Protein AF-A0A938IHB1-F1 (afdb_monomer)

pLDDT: mean 79.78, std 18.38, range [34.69, 97.88]

Secondary structure (DSSP, 8-state):
--HHHHHHHHHHHHHHHHHH--TTSSSSS-PPPP-TTTS-HHHHHHHHHHHHHHHHHHHHHHHHHHHHHS-HHHHHHHHHHHHHHHGGGGGGSHHHHHHTT--HHHHHHHHHHHHHHHHHHHHHHHHTT-SSS-TTS-HHHHHHHHHHHHHHHHHHHHTTS-HHHHHHHHHHH-S---PPP--SS--S---PPPPP---

Radius of gyration: 20.28 Å; Cα contacts (8 Å, |Δi|>4): 97; chains: 1; bounding box: 45×62×41 Å

Solvent-accessible surface area (backbone atoms only — not comparable to full-atom values): 11908 Å² total; per-residue (Å²): 130,60,71,68,54,54,53,53,52,48,54,48,53,51,51,44,48,55,62,66,39,44,65,34,55,88,47,99,64,86,37,71,56,75,63,74,86,79,48,52,73,65,57,48,50,50,53,54,48,52,54,47,53,46,47,53,51,42,49,53,54,45,51,54,54,44,62,76,70,39,54,73,72,53,46,53,49,48,52,16,50,50,39,59,74,47,44,73,69,41,66,76,35,70,69,50,27,59,77,54,65,61,45,72,70,42,50,55,50,47,49,50,52,50,51,53,51,50,50,53,49,49,49,53,43,51,76,61,64,60,74,79,94,70,89,80,60,65,62,67,60,53,53,49,52,51,51,51,52,50,55,56,48,44,56,58,51,55,67,63,47,52,75,66,42,48,51,52,54,56,58,61,28,56,78,87,77,88,77,76,74,85,82,79,90,79,69,93,75,85,76,69,80,75,80,81,81,85,126

Sequence (199 aa):
MLDDQKEQLTKVAEAARANRGGPGAGGQGGGERPNFQDMSDEERQEFMAEMRERAEKAEKEARAKLAEILLPHQMERLEQLSLQQRGVAALMDPAIQTKLNITEEQKGKLQKAQEETSAKMRELFQGAGGGGGGAGGNREEIMKKMTELRKASEGGVLAVLTAEQTKAFEEMKGKAFEFSPPQGRFGPGGNRPRPNNDQ

Near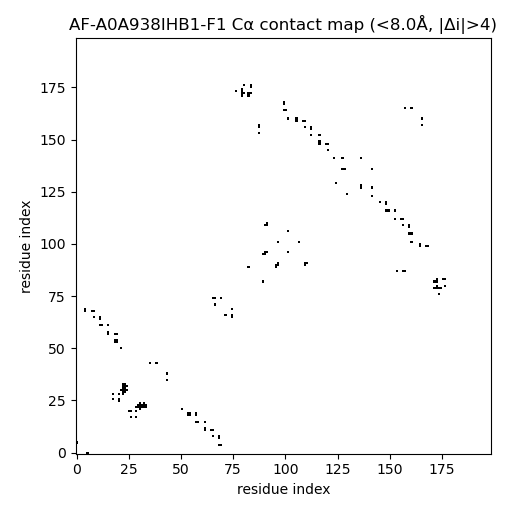est PDB structures (foldseek):
  7wwg-assembly1_A  TM=4.785E-01  e=5.065E+00  Saccharomyces cerevisiae S288C

Mean predicted aligned error: 10.8 Å

Structure (mmCIF, N/CA/C/O backbone):
data_AF-A0A938IHB1-F1
#
_entry.id   AF-A0A938IHB1-F1
#
loop_
_atom_site.group_PDB
_atom_site.id
_atom_site.type_symbol
_atom_site.label_atom_id
_atom_site.label_alt_id
_atom_site.label_comp_id
_atom_site.label_asym_id
_atom_site.label_entity_id
_atom_site.label_seq_id
_atom_site.pdbx_PDB_ins_code
_atom_site.Cartn_x
_atom_site.Cartn_y
_atom_site.Cartn_z
_atom_site.occupancy
_atom_site.B_iso_or_equiv
_atom_site.auth_seq_id
_atom_site.auth_comp_id
_atom_site.auth_asym_id
_atom_site.auth_atom_id
_atom_site.pdbx_PDB_model_num
ATOM 1 N N . MET A 1 1 ? 19.877 -9.553 -14.199 1.00 59.94 1 MET A N 1
ATOM 2 C CA . MET A 1 1 ? 19.173 -8.647 -15.131 1.00 59.94 1 MET A CA 1
ATOM 3 C C . MET A 1 1 ? 20.188 -8.138 -16.125 1.00 59.94 1 MET A C 1
ATOM 5 O O . MET A 1 1 ? 21.259 -7.736 -15.680 1.00 59.94 1 MET A O 1
ATOM 9 N N . LEU A 1 2 ? 19.852 -8.174 -17.411 1.00 78.75 2 LEU A N 1
ATOM 10 C CA . LEU A 1 2 ? 20.611 -7.485 -18.456 1.00 78.75 2 LEU A CA 1
ATOM 11 C C . LEU A 1 2 ? 20.512 -5.970 -18.206 1.00 78.75 2 LEU A C 1
ATOM 13 O O . LEU A 1 2 ? 19.480 -5.507 -17.713 1.00 78.75 2 LEU A O 1
ATOM 17 N N . ASP A 1 3 ? 21.573 -5.211 -18.470 1.00 78.81 3 ASP A N 1
ATOM 18 C CA . ASP A 1 3 ? 21.617 -3.779 -18.136 1.00 78.81 3 ASP A CA 1
ATOM 19 C C . ASP A 1 3 ? 20.554 -2.963 -18.894 1.00 78.81 3 ASP A C 1
ATOM 21 O O . ASP A 1 3 ? 19.930 -2.081 -18.301 1.00 78.81 3 ASP A O 1
ATOM 25 N N . ASP A 1 4 ? 20.203 -3.382 -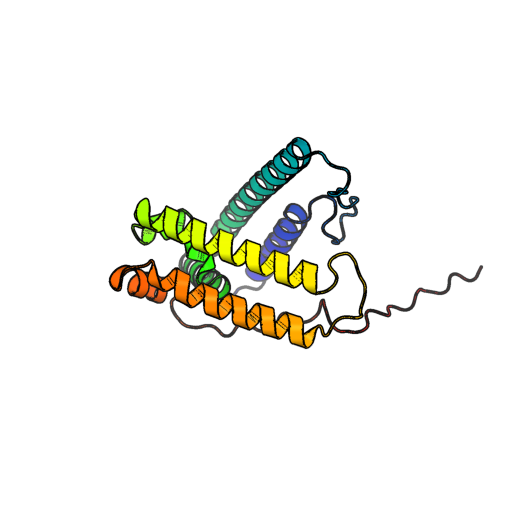20.112 1.00 86.75 4 ASP A N 1
ATOM 26 C CA . ASP A 1 4 ? 19.097 -2.819 -20.901 1.00 86.75 4 ASP A CA 1
ATOM 27 C C . ASP A 1 4 ? 17.741 -2.930 -20.185 1.00 86.75 4 ASP A C 1
ATOM 29 O O . ASP A 1 4 ? 16.937 -1.995 -20.179 1.00 86.75 4 ASP A O 1
ATOM 33 N N . GLN A 1 5 ? 17.490 -4.059 -19.511 1.00 85.75 5 GLN A N 1
ATOM 34 C CA . GLN A 1 5 ? 16.248 -4.280 -18.767 1.00 85.75 5 GLN A CA 1
ATOM 35 C C . GLN A 1 5 ? 16.137 -3.293 -17.596 1.00 85.75 5 GLN A C 1
ATOM 37 O O . GLN A 1 5 ? 15.060 -2.767 -17.319 1.00 85.75 5 GLN A O 1
ATOM 42 N N . LYS A 1 6 ? 17.253 -2.996 -16.916 1.00 88.06 6 LYS A N 1
ATOM 43 C CA . LYS A 1 6 ? 17.281 -2.020 -15.814 1.00 88.06 6 LYS A CA 1
ATOM 44 C C . LYS A 1 6 ? 17.017 -0.601 -16.314 1.00 88.06 6 LYS A C 1
ATOM 46 O O . LYS A 1 6 ? 16.310 0.155 -15.644 1.00 88.06 6 LYS A O 1
ATOM 51 N N . GLU A 1 7 ? 17.556 -0.238 -17.476 1.00 89.38 7 GLU A N 1
ATOM 52 C CA . GLU A 1 7 ? 17.312 1.073 -18.080 1.00 89.38 7 GLU A CA 1
ATOM 53 C C . GLU A 1 7 ? 15.829 1.243 -18.444 1.00 89.38 7 GLU A C 1
ATOM 55 O O . GLU A 1 7 ? 15.205 2.244 -18.082 1.00 89.38 7 GLU A O 1
ATOM 60 N N . GLN A 1 8 ? 15.224 0.235 -19.078 1.00 88.75 8 GLN A N 1
ATOM 61 C CA . GLN A 1 8 ? 13.797 0.245 -19.410 1.00 88.75 8 GLN A CA 1
ATOM 62 C C . GLN A 1 8 ? 12.915 0.324 -18.154 1.00 88.75 8 GLN A C 1
ATOM 64 O O . GLN A 1 8 ? 11.986 1.133 -18.104 1.00 88.75 8 GLN A O 1
ATOM 69 N N . LEU A 1 9 ? 13.240 -0.437 -17.102 1.00 89.00 9 LEU A N 1
ATOM 70 C CA . LEU A 1 9 ? 12.539 -0.363 -15.813 1.00 89.00 9 LEU A CA 1
ATOM 71 C C . LEU A 1 9 ? 12.652 1.021 -15.162 1.00 89.00 9 LEU A C 1
ATOM 73 O O . LEU A 1 9 ? 11.681 1.509 -14.582 1.00 89.00 9 LEU A O 1
ATOM 77 N N . THR A 1 10 ? 13.807 1.676 -15.284 1.00 87.75 10 THR A N 1
ATOM 78 C CA . THR A 1 10 ? 14.017 3.037 -14.771 1.00 87.75 10 THR A CA 1
ATOM 79 C C . THR A 1 10 ? 13.104 4.030 -15.489 1.00 87.75 10 THR A C 1
ATOM 81 O O . THR A 1 10 ? 12.389 4.783 -14.828 1.00 87.75 10 THR A O 1
ATOM 84 N N . LYS A 1 11 ? 13.018 3.952 -16.823 1.00 87.75 11 LYS A N 1
ATOM 85 C CA . LYS A 1 11 ? 12.108 4.785 -17.628 1.00 87.75 11 LYS A CA 1
ATOM 86 C C . LYS A 1 11 ? 10.638 4.553 -17.269 1.00 87.75 11 LYS A C 1
ATOM 88 O O . LYS A 1 11 ? 9.872 5.510 -17.159 1.00 87.75 11 LYS A O 1
ATOM 93 N N . VAL A 1 12 ? 10.232 3.300 -17.032 1.00 88.00 12 VAL A N 1
ATOM 94 C CA . VAL A 1 12 ? 8.873 2.986 -16.554 1.00 88.00 12 VAL A CA 1
ATOM 95 C C . VAL A 1 12 ? 8.618 3.607 -15.179 1.00 88.00 12 VAL A C 1
ATOM 97 O O . VAL A 1 12 ? 7.567 4.213 -14.970 1.00 88.00 12 VAL A O 1
ATOM 100 N N . ALA A 1 13 ? 9.572 3.512 -14.249 1.00 85.00 13 ALA A N 1
ATOM 101 C CA . ALA A 1 13 ? 9.440 4.094 -12.915 1.00 85.00 13 ALA A CA 1
ATOM 102 C C . ALA A 1 13 ? 9.363 5.632 -12.943 1.00 85.00 13 ALA A C 1
ATOM 104 O O . ALA A 1 13 ? 8.583 6.222 -12.193 1.00 85.00 13 ALA A O 1
ATOM 105 N N . GLU A 1 14 ? 10.137 6.291 -13.805 1.00 82.75 14 GLU A N 1
ATOM 106 C CA . GLU A 1 14 ? 10.092 7.742 -14.012 1.00 82.75 14 GLU A CA 1
ATOM 107 C C . GLU A 1 14 ? 8.763 8.191 -14.620 1.00 82.75 14 GLU A C 1
ATOM 109 O O . GLU A 1 14 ? 8.126 9.098 -14.083 1.00 82.75 14 GLU A O 1
ATOM 114 N N . ALA A 1 15 ? 8.291 7.504 -15.664 1.00 81.38 15 ALA A N 1
ATOM 115 C CA . ALA A 1 15 ? 6.992 7.775 -16.274 1.00 81.38 15 ALA A CA 1
ATOM 116 C C . ALA A 1 15 ? 5.841 7.567 -15.276 1.00 81.38 15 ALA A C 1
ATOM 118 O O . ALA A 1 15 ? 4.951 8.409 -15.167 1.00 81.38 15 ALA A O 1
ATOM 119 N N . ALA A 1 16 ? 5.883 6.492 -14.481 1.00 81.31 16 ALA A N 1
ATOM 120 C CA . ALA A 1 16 ? 4.894 6.240 -13.437 1.00 81.31 16 ALA A CA 1
ATOM 121 C C . ALA A 1 16 ? 4.906 7.336 -12.357 1.00 81.31 16 ALA A C 1
ATOM 123 O O . ALA A 1 16 ? 3.847 7.755 -11.891 1.00 81.31 16 ALA A O 1
ATOM 124 N N . ARG A 1 17 ? 6.087 7.842 -11.971 1.00 74.56 17 ARG A N 1
ATOM 125 C CA . ARG A 1 17 ? 6.212 8.972 -11.033 1.00 74.56 17 ARG A CA 1
ATOM 126 C C . ARG A 1 17 ? 5.681 10.274 -11.624 1.00 74.56 17 ARG A C 1
ATOM 128 O O . ARG A 1 17 ? 4.992 10.994 -10.910 1.00 74.56 17 ARG A O 1
ATOM 135 N N . ALA A 1 18 ? 5.966 10.564 -12.891 1.00 72.12 18 ALA A N 1
ATO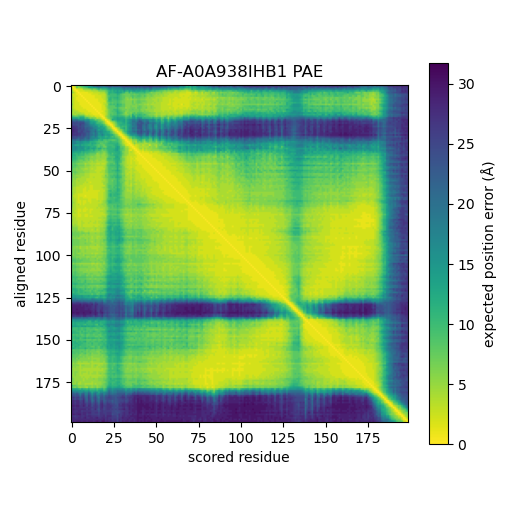M 136 C CA . ALA A 1 18 ? 5.451 11.745 -13.580 1.00 72.12 18 ALA A CA 1
ATOM 137 C C . ALA A 1 18 ? 3.920 11.697 -13.715 1.00 72.12 18 ALA A C 1
ATOM 139 O O . ALA A 1 18 ? 3.242 12.677 -13.424 1.00 72.12 18 ALA A O 1
ATOM 140 N N . ASN A 1 19 ? 3.357 10.531 -14.045 1.00 68.56 19 ASN A N 1
ATOM 141 C CA . ASN A 1 19 ? 1.909 10.358 -14.153 1.00 68.56 19 ASN A CA 1
ATOM 142 C C . ASN A 1 19 ? 1.199 10.399 -12.791 1.00 68.56 19 ASN A C 1
ATOM 144 O O . ASN A 1 19 ? 0.086 10.917 -12.717 1.00 68.56 19 ASN A O 1
ATOM 148 N N . ARG A 1 20 ? 1.837 9.902 -11.718 1.00 62.22 20 ARG A N 1
ATOM 149 C CA . ARG A 1 20 ? 1.320 9.953 -10.335 1.00 62.22 20 ARG A CA 1
ATOM 150 C C . ARG A 1 20 ? 1.513 11.328 -9.679 1.00 62.22 20 ARG A C 1
ATOM 152 O O . ARG A 1 20 ? 0.806 11.667 -8.733 1.00 62.22 20 ARG A O 1
ATOM 159 N N . GLY A 1 21 ? 2.460 12.120 -10.176 1.00 55.59 21 GLY A N 1
ATOM 160 C CA . GLY A 1 21 ? 2.665 13.510 -9.800 1.00 55.59 21 GLY A CA 1
ATOM 161 C C . GLY A 1 21 ? 1.640 14.419 -10.473 1.00 55.59 21 GLY A C 1
ATOM 162 O O . GLY A 1 21 ? 1.958 15.082 -11.453 1.00 55.59 21 GLY A O 1
ATOM 163 N N . GLY A 1 22 ? 0.402 14.426 -9.978 1.00 49.31 22 GLY A N 1
ATOM 164 C CA . GLY A 1 22 ? -0.588 15.432 -10.372 1.00 49.31 22 GLY A CA 1
ATOM 165 C C . GLY A 1 22 ? -0.168 16.853 -9.954 1.00 49.31 22 GLY A C 1
ATOM 166 O O . GLY A 1 22 ? 0.820 17.008 -9.218 1.00 49.31 22 GLY A O 1
ATOM 167 N N . PRO A 1 23 ? -0.916 17.891 -10.379 1.00 39.12 23 PRO A N 1
ATOM 168 C CA . PRO A 1 23 ? -0.755 19.248 -9.859 1.00 39.12 23 PRO A CA 1
ATOM 169 C C . PRO A 1 23 ? -0.669 19.207 -8.328 1.00 39.12 23 PRO A C 1
ATOM 171 O O . PRO A 1 23 ? -1.506 18.597 -7.661 1.00 39.12 23 PRO A O 1
ATOM 174 N N . GLY A 1 24 ? 0.414 19.746 -7.767 1.00 46.06 24 GLY A N 1
ATOM 175 C CA . GLY A 1 24 ? 0.644 19.767 -6.328 1.00 46.06 24 GLY A CA 1
ATOM 176 C C . GLY A 1 24 ? 1.523 18.676 -5.722 1.00 46.06 24 GLY A C 1
ATOM 177 O O . GLY A 1 24 ? 1.947 18.794 -4.569 1.00 46.06 24 GLY A O 1
ATOM 178 N N . ALA A 1 25 ? 1.886 17.623 -6.443 1.00 45.34 25 ALA A N 1
ATOM 179 C CA . ALA A 1 25 ? 2.641 16.520 -5.854 1.00 45.34 25 ALA A CA 1
ATOM 180 C C . ALA A 1 25 ? 4.155 16.785 -5.699 1.00 45.34 25 ALA A C 1
ATOM 182 O O . ALA A 1 25 ? 4.927 15.842 -5.768 1.00 45.34 25 ALA A O 1
ATOM 183 N N . GLY A 1 26 ? 4.622 18.025 -5.479 1.00 43.25 26 GLY A N 1
ATOM 184 C CA . GLY A 1 26 ? 5.993 18.356 -5.021 1.00 43.25 26 GLY A CA 1
ATOM 185 C C . GLY A 1 26 ? 7.178 17.728 -5.789 1.00 43.25 26 GLY A C 1
ATOM 186 O O . GLY A 1 26 ? 8.306 17.711 -5.290 1.00 43.25 26 GLY A O 1
ATOM 187 N N . GLY A 1 27 ? 6.933 17.163 -6.969 1.00 42.22 27 GLY A N 1
ATOM 188 C CA . GLY A 1 27 ? 7.910 16.646 -7.918 1.00 42.22 27 GLY A CA 1
ATOM 189 C C . GLY A 1 27 ? 8.149 17.671 -9.020 1.00 42.22 27 GLY A C 1
ATOM 190 O O . GLY A 1 27 ? 7.412 18.641 -9.121 1.00 42.22 27 GLY A O 1
ATOM 191 N N . GLN A 1 28 ? 9.179 17.459 -9.841 1.00 37.75 28 GLN A N 1
ATOM 192 C CA . GLN A 1 28 ? 9.690 18.411 -10.844 1.00 37.75 28 GLN A CA 1
ATOM 193 C C . GLN A 1 28 ? 8.682 18.926 -11.907 1.00 37.75 28 GLN A C 1
ATOM 195 O O . GLN A 1 28 ? 9.073 19.737 -12.737 1.00 37.75 28 GLN A O 1
ATOM 200 N N . GLY A 1 29 ? 7.406 18.525 -11.878 1.00 40.88 29 GLY A N 1
ATOM 201 C CA . GLY A 1 29 ? 6.314 19.156 -12.627 1.00 40.88 29 GLY A CA 1
ATOM 202 C C . GLY A 1 29 ? 5.501 20.076 -11.714 1.00 40.88 29 GLY A C 1
ATOM 203 O O . GLY A 1 29 ? 4.559 19.630 -11.064 1.00 40.88 29 GLY A O 1
ATOM 204 N N . GLY A 1 30 ? 5.909 21.341 -11.616 1.00 40.34 30 GLY A N 1
ATOM 205 C CA . GLY A 1 30 ? 5.278 22.355 -10.772 1.00 40.34 30 GLY A CA 1
ATOM 206 C C . GLY A 1 30 ? 3.876 22.745 -11.240 1.00 40.34 30 GLY A C 1
ATOM 207 O O . GLY A 1 30 ? 3.727 23.679 -12.015 1.00 40.34 30 GLY A O 1
ATOM 208 N N . GLY A 1 31 ? 2.856 22.054 -10.737 1.00 50.38 31 GLY A N 1
ATOM 209 C CA . GLY A 1 31 ? 1.510 22.614 -10.597 1.00 50.38 31 GLY A CA 1
ATOM 210 C C . GLY A 1 31 ? 1.262 22.993 -9.139 1.00 50.38 31 GLY A C 1
ATOM 211 O O . GLY A 1 31 ? 1.737 22.287 -8.240 1.00 50.38 31 GLY A O 1
ATOM 212 N N . GLU A 1 32 ? 0.536 24.084 -8.895 1.00 50.91 32 GLU A N 1
ATOM 213 C CA . GLU A 1 32 ? 0.054 24.436 -7.558 1.00 50.91 32 GLU A CA 1
ATOM 214 C C . GLU A 1 32 ? -0.715 23.267 -6.933 1.00 50.91 32 GLU A C 1
ATOM 216 O O . GLU A 1 32 ? -1.451 22.540 -7.604 1.00 50.91 32 GLU A O 1
ATOM 221 N N . ARG A 1 33 ? -0.503 23.049 -5.629 1.00 60.69 33 ARG A N 1
ATOM 222 C CA . ARG A 1 33 ? -1.347 22.133 -4.855 1.00 60.69 33 ARG A CA 1
ATOM 223 C C . ARG A 1 33 ? -2.766 22.684 -4.880 1.00 60.69 33 ARG A C 1
ATOM 225 O O . ARG A 1 33 ? -2.917 23.829 -4.458 1.00 60.69 33 ARG A O 1
ATOM 232 N N . PRO A 1 34 ? -3.775 21.903 -5.311 1.00 67.62 34 PRO A N 1
ATOM 233 C CA . PRO A 1 34 ? -5.165 22.302 -5.144 1.00 67.62 34 PRO A CA 1
ATOM 234 C C . PRO A 1 34 ? -5.392 22.694 -3.686 1.00 67.62 34 PRO A C 1
ATOM 236 O O . PRO A 1 34 ? -4.995 21.951 -2.778 1.00 67.62 34 PRO A O 1
ATOM 239 N N . ASN A 1 35 ? -5.963 23.876 -3.449 1.00 76.69 35 ASN A N 1
ATOM 240 C CA . ASN A 1 35 ? -6.257 24.298 -2.090 1.00 76.69 35 ASN A CA 1
ATOM 241 C C . ASN A 1 35 ? -7.531 23.603 -1.603 1.00 76.69 35 ASN A C 1
ATOM 243 O O . ASN A 1 35 ? -8.634 24.122 -1.732 1.00 76.69 35 ASN A O 1
ATOM 247 N N . PHE A 1 36 ? -7.370 22.420 -1.012 1.00 76.12 36 PHE A N 1
ATOM 248 C CA . PHE A 1 36 ? -8.482 21.617 -0.496 1.00 76.12 36 PHE A CA 1
ATOM 249 C C . PHE A 1 36 ? -9.316 22.313 0.592 1.00 76.12 36 PHE A C 1
ATOM 251 O O . PHE A 1 36 ? -10.414 21.839 0.888 1.00 76.12 36 PHE A O 1
ATOM 258 N N . GLN A 1 37 ? -8.799 23.387 1.205 1.00 77.19 37 GLN A N 1
ATOM 259 C CA . GLN A 1 37 ? -9.526 24.181 2.200 1.00 77.19 37 GLN A CA 1
ATOM 260 C C . GLN A 1 37 ? -10.608 25.062 1.566 1.00 77.19 37 GLN A C 1
ATOM 262 O O . GLN A 1 37 ? -11.647 25.252 2.189 1.00 77.19 37 GLN A O 1
ATOM 267 N N . ASP A 1 38 ? -10.393 25.527 0.332 1.00 83.62 38 ASP A N 1
ATOM 268 C CA . ASP A 1 38 ? -11.303 26.455 -0.353 1.00 83.62 38 ASP A CA 1
ATOM 269 C C . ASP A 1 38 ? -12.302 25.739 -1.278 1.00 83.62 38 ASP A C 1
ATOM 271 O O . ASP A 1 38 ? -13.274 26.343 -1.720 1.00 83.62 38 ASP A O 1
ATOM 275 N N . MET A 1 39 ? -12.079 24.454 -1.571 1.00 85.00 39 MET A N 1
ATOM 276 C CA . MET A 1 39 ? -12.976 23.642 -2.402 1.00 85.00 39 MET A CA 1
ATOM 277 C C . MET A 1 39 ? -14.264 23.280 -1.644 1.00 85.00 39 MET A C 1
ATOM 279 O O . MET A 1 39 ? -14.232 22.988 -0.443 1.00 85.00 39 MET A O 1
ATOM 283 N N . SER A 1 40 ? -15.391 23.231 -2.352 1.00 89.44 40 SER A N 1
ATOM 284 C CA . SER A 1 40 ? -16.635 22.608 -1.878 1.00 89.44 40 SER A CA 1
ATOM 285 C C . SER A 1 40 ? -16.482 21.092 -1.689 1.00 89.44 40 SER A C 1
ATOM 287 O O . SER A 1 40 ? -15.490 20.485 -2.107 1.00 89.44 40 SER A O 1
ATOM 289 N N . ASP A 1 41 ? -17.452 20.452 -1.029 1.00 86.62 41 ASP A N 1
ATOM 290 C CA . ASP A 1 41 ? -17.444 18.994 -0.867 1.00 86.62 41 ASP A CA 1
ATOM 291 C C . ASP A 1 41 ? -17.552 18.273 -2.211 1.00 86.62 41 ASP A C 1
ATOM 293 O O . ASP A 1 41 ? -16.845 17.288 -2.431 1.00 86.62 41 ASP A O 1
ATOM 297 N N . GLU A 1 42 ? -18.370 18.792 -3.123 1.00 88.69 42 GLU A N 1
ATOM 298 C CA . GLU A 1 42 ? -18.521 18.284 -4.482 1.00 88.69 42 GLU A CA 1
ATOM 299 C C . GLU A 1 42 ? -17.204 18.393 -5.266 1.00 88.69 42 GLU A C 1
ATOM 301 O O . GLU A 1 42 ? -16.711 17.386 -5.775 1.00 88.69 42 GLU A O 1
ATOM 306 N N . GLU A 1 43 ? -16.555 19.562 -5.272 1.00 86.38 43 GLU A N 1
ATOM 307 C CA . GLU A 1 43 ? -15.267 19.762 -5.959 1.00 86.38 43 GLU A CA 1
ATOM 308 C C . GLU A 1 43 ? -14.153 18.877 -5.374 1.00 86.38 43 GLU A C 1
ATOM 310 O O . GLU A 1 43 ? -13.308 18.348 -6.102 1.00 86.38 43 GLU A O 1
ATOM 315 N N . ARG A 1 44 ? -14.154 18.657 -4.050 1.00 83.19 44 ARG A N 1
ATOM 316 C CA . ARG A 1 44 ? -13.232 17.707 -3.404 1.00 83.19 44 ARG A CA 1
ATOM 317 C C . ARG A 1 44 ? -13.488 16.273 -3.861 1.00 83.19 44 ARG A C 1
ATOM 319 O O . ARG A 1 44 ? -12.529 15.525 -4.076 1.00 83.19 44 ARG A O 1
ATOM 326 N N . GLN A 1 45 ? -14.752 15.863 -3.966 1.00 86.19 45 GLN A N 1
ATOM 327 C CA . GLN A 1 45 ? -15.119 14.518 -4.410 1.00 86.19 45 GLN A CA 1
ATOM 328 C C . GLN A 1 45 ? -14.726 14.284 -5.868 1.00 86.19 45 GLN A C 1
ATOM 330 O O . GLN A 1 45 ? -14.127 13.245 -6.160 1.00 86.19 45 GLN A O 1
ATOM 335 N N . GLU A 1 46 ? -14.995 15.250 -6.746 1.00 87.62 46 GLU A N 1
ATOM 336 C CA . GLU A 1 46 ? -14.605 15.208 -8.157 1.00 87.62 46 GLU A CA 1
ATOM 337 C C . GLU A 1 46 ? -13.088 15.112 -8.311 1.00 87.62 46 GLU A C 1
ATOM 339 O O . GLU A 1 46 ? -12.595 14.194 -8.967 1.00 87.62 46 GLU A O 1
ATOM 344 N N . PHE A 1 47 ? -12.329 15.955 -7.605 1.00 85.25 47 PHE A N 1
ATOM 345 C CA . PHE A 1 47 ? -10.868 15.888 -7.622 1.00 85.25 47 PHE A CA 1
ATOM 346 C C . PHE A 1 47 ? -10.341 14.516 -7.163 1.00 85.25 47 PHE A C 1
ATOM 348 O O . PHE A 1 47 ? -9.433 13.937 -7.763 1.00 85.25 47 PHE A O 1
ATOM 355 N N . MET A 1 48 ? -10.909 13.955 -6.090 1.00 82.75 48 MET A N 1
ATOM 356 C CA . MET A 1 48 ? -10.522 12.629 -5.594 1.00 82.75 48 MET A CA 1
ATOM 357 C C . MET A 1 48 ? -10.922 11.500 -6.549 1.00 82.75 48 MET A C 1
ATOM 359 O O . MET A 1 48 ? -10.272 10.451 -6.555 1.00 82.75 48 MET A O 1
ATOM 363 N N . ALA A 1 49 ? -12.005 11.658 -7.308 1.00 86.69 49 ALA A N 1
ATOM 364 C CA . ALA A 1 49 ? -12.404 10.714 -8.346 1.00 86.69 49 ALA A CA 1
ATOM 365 C C . ALA A 1 49 ? -11.439 10.779 -9.540 1.00 86.69 49 ALA A C 1
ATOM 367 O O . ALA A 1 49 ? -10.909 9.741 -9.933 1.00 86.69 49 ALA A O 1
ATOM 368 N N . GLU A 1 50 ? -11.109 11.979 -10.023 1.00 86.06 50 GLU A N 1
ATOM 369 C CA . GLU A 1 50 ? -10.139 12.189 -11.106 1.00 86.06 50 GLU A CA 1
ATOM 370 C C . GLU A 1 50 ? -8.760 11.620 -10.740 1.00 86.06 50 GLU A C 1
ATOM 372 O O . GLU A 1 50 ? -8.142 10.883 -11.511 1.00 86.06 50 GLU A O 1
ATOM 377 N N . MET A 1 51 ? -8.278 11.891 -9.522 1.00 83.06 51 MET A N 1
ATOM 378 C CA . MET A 1 51 ? -6.999 11.355 -9.048 1.00 83.06 51 MET A CA 1
ATOM 379 C C . MET A 1 51 ? -7.000 9.828 -8.948 1.00 83.06 51 MET A C 1
ATOM 381 O O . MET A 1 51 ? -5.971 9.204 -9.224 1.00 83.06 51 MET A O 1
ATOM 385 N N . ARG A 1 52 ? -8.132 9.218 -8.569 1.00 82.75 52 ARG A N 1
ATOM 386 C CA . ARG A 1 52 ? -8.292 7.756 -8.572 1.00 82.75 52 ARG A CA 1
ATOM 387 C C . ARG A 1 52 ? -8.233 7.206 -9.991 1.00 82.75 52 ARG A C 1
ATOM 389 O O . ARG A 1 52 ? -7.419 6.324 -10.249 1.00 82.75 52 ARG A O 1
ATOM 396 N N . GLU A 1 53 ? -9.004 7.771 -10.913 1.00 84.88 53 GLU A N 1
ATOM 397 C CA . GLU A 1 53 ? -9.015 7.351 -12.317 1.00 84.88 53 GLU A CA 1
ATOM 398 C C . GLU A 1 53 ? -7.623 7.471 -12.955 1.00 84.88 53 GLU A C 1
ATOM 400 O O . GLU A 1 53 ? -7.120 6.537 -13.586 1.00 84.88 53 GLU A O 1
ATOM 405 N N . ARG A 1 54 ? -6.939 8.597 -12.725 1.00 84.31 54 ARG A N 1
ATOM 406 C CA . ARG A 1 54 ? -5.574 8.821 -13.208 1.00 84.31 54 ARG A CA 1
ATOM 407 C C . ARG A 1 54 ? -4.588 7.810 -12.629 1.00 84.31 54 ARG A C 1
ATOM 409 O O . ARG A 1 54 ? -3.723 7.321 -13.358 1.00 84.31 54 ARG A O 1
ATOM 416 N N . ALA A 1 55 ? -4.698 7.497 -11.338 1.00 82.75 55 ALA A N 1
ATOM 417 C CA . ALA A 1 55 ? -3.856 6.496 -10.695 1.00 82.75 55 ALA A CA 1
ATOM 418 C C . ALA A 1 55 ? -4.088 5.099 -11.290 1.00 82.75 55 ALA A C 1
ATOM 420 O O . ALA A 1 55 ? -3.113 4.425 -11.623 1.00 82.75 55 ALA A O 1
ATOM 421 N N . GLU A 1 56 ? -5.346 4.701 -11.494 1.00 84.38 56 GLU A N 1
ATOM 422 C CA . GLU A 1 56 ? -5.699 3.424 -12.124 1.00 84.38 56 GLU A CA 1
ATOM 423 C C . GLU A 1 56 ?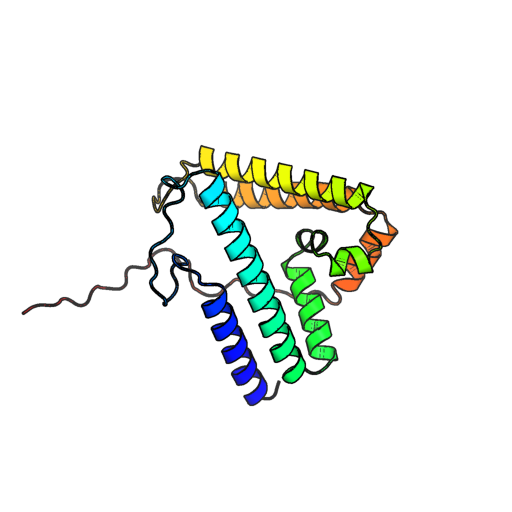 -5.175 3.327 -13.558 1.00 84.38 56 GLU A C 1
ATOM 425 O O . GLU A 1 56 ? -4.613 2.303 -13.956 1.00 84.38 56 GLU A O 1
ATOM 430 N N . LYS A 1 57 ? -5.321 4.396 -14.348 1.00 85.62 57 LYS A N 1
ATOM 431 C CA . LYS A 1 57 ? -4.802 4.443 -15.718 1.00 85.62 57 LYS A CA 1
ATOM 432 C C . LYS A 1 57 ? -3.279 4.319 -15.736 1.00 85.62 57 LYS A C 1
ATOM 434 O O . LYS A 1 57 ? -2.741 3.488 -16.466 1.00 85.62 57 LYS A O 1
ATOM 439 N N . ALA A 1 58 ? -2.588 5.091 -14.898 1.00 86.25 58 ALA A N 1
ATOM 440 C CA . ALA A 1 58 ? -1.133 5.040 -14.790 1.00 86.25 58 ALA A CA 1
ATOM 441 C C . ALA A 1 58 ? -0.633 3.662 -14.328 1.00 86.25 58 ALA A C 1
ATOM 443 O O . ALA A 1 58 ? 0.397 3.190 -14.806 1.00 86.25 58 ALA A O 1
ATOM 444 N N . GLU A 1 59 ? -1.355 3.003 -13.418 1.00 85.00 59 GLU A N 1
ATOM 445 C CA . GLU A 1 59 ? -1.046 1.642 -12.984 1.00 85.00 59 GLU A CA 1
ATOM 446 C C . GLU A 1 59 ? -1.202 0.633 -14.125 1.00 85.00 59 GLU A C 1
ATOM 448 O O . GLU A 1 59 ? -0.285 -0.155 -14.365 1.00 85.00 59 GLU A O 1
ATOM 453 N N . LYS A 1 60 ? -2.318 0.680 -14.865 1.00 87.31 60 LYS A N 1
ATOM 454 C CA . LYS A 1 60 ? -2.561 -0.198 -16.021 1.00 87.31 60 LYS A CA 1
ATOM 455 C C . LYS A 1 60 ? -1.480 -0.028 -17.090 1.00 87.31 60 LYS A C 1
ATOM 457 O O . LYS A 1 60 ? -0.922 -1.021 -17.553 1.00 87.31 60 LYS A O 1
ATOM 462 N N . GLU A 1 61 ? -1.136 1.213 -17.435 1.00 88.12 61 GLU A N 1
ATOM 463 C CA . GLU A 1 61 ? -0.072 1.519 -18.400 1.00 88.12 61 GLU A CA 1
ATOM 464 C C . GLU A 1 61 ? 1.302 1.030 -17.925 1.00 88.12 61 GLU A C 1
ATOM 466 O O . GLU A 1 61 ? 2.049 0.424 -18.695 1.00 88.12 61 GLU A O 1
ATOM 471 N N . ALA A 1 62 ? 1.646 1.266 -16.654 1.00 89.44 62 ALA A N 1
ATOM 472 C CA . ALA A 1 62 ? 2.904 0.791 -16.090 1.00 89.44 62 ALA A CA 1
ATOM 473 C C . ALA A 1 62 ? 2.969 -0.741 -16.099 1.00 89.44 62 ALA A C 1
ATOM 475 O O . ALA A 1 62 ? 3.989 -1.303 -16.488 1.00 89.44 62 ALA A O 1
ATOM 476 N N . ARG A 1 63 ? 1.879 -1.424 -15.730 1.00 88.75 63 ARG A N 1
ATOM 477 C CA . ARG A 1 63 ? 1.811 -2.889 -15.725 1.00 88.75 63 ARG A CA 1
ATOM 478 C C . ARG A 1 63 ? 1.945 -3.479 -17.127 1.00 88.75 63 ARG A C 1
ATOM 480 O O . ARG A 1 63 ? 2.652 -4.471 -17.277 1.00 88.75 63 ARG A O 1
ATOM 487 N N . ALA A 1 64 ? 1.326 -2.865 -18.136 1.00 90.62 64 ALA A N 1
ATOM 488 C CA . ALA A 1 64 ? 1.473 -3.287 -19.528 1.00 90.62 64 ALA A CA 1
ATOM 489 C C . ALA A 1 64 ? 2.938 -3.198 -19.988 1.00 90.62 64 ALA A C 1
ATOM 491 O O . ALA A 1 64 ? 3.498 -4.190 -20.442 1.00 90.62 64 ALA A O 1
ATOM 492 N N . LYS A 1 65 ? 3.601 -2.057 -19.749 1.00 91.94 65 LYS A N 1
ATOM 493 C CA . LYS A 1 65 ? 5.028 -1.886 -20.076 1.00 91.94 65 LYS A CA 1
ATOM 494 C C . LYS A 1 65 ? 5.919 -2.868 -19.319 1.00 91.94 65 LYS A C 1
ATOM 496 O O . LYS A 1 65 ? 6.856 -3.419 -19.882 1.00 91.94 65 LYS A O 1
ATOM 501 N N . LEU A 1 66 ? 5.631 -3.112 -18.040 1.00 92.31 66 LEU A N 1
ATOM 502 C CA . LEU A 1 66 ? 6.370 -4.099 -17.252 1.00 92.31 66 LEU A CA 1
ATOM 503 C C . LEU A 1 66 ? 6.238 -5.506 -17.841 1.00 92.31 66 LEU A C 1
ATOM 505 O O . LEU A 1 66 ? 7.237 -6.213 -17.881 1.00 92.31 66 LEU A O 1
ATOM 509 N N . ALA A 1 67 ? 5.060 -5.891 -18.333 1.00 91.25 67 ALA A N 1
ATOM 510 C CA . ALA A 1 67 ? 4.841 -7.199 -18.950 1.00 91.25 67 ALA A CA 1
ATOM 511 C C . ALA A 1 67 ? 5.591 -7.385 -20.285 1.00 91.25 67 ALA A C 1
ATOM 513 O O . ALA A 1 67 ? 5.896 -8.516 -20.648 1.00 91.25 67 ALA A O 1
ATOM 514 N N . GLU A 1 68 ? 5.916 -6.300 -20.994 1.00 92.88 68 GLU A N 1
ATOM 515 C CA . GLU A 1 68 ? 6.760 -6.337 -22.201 1.00 92.88 68 GLU A CA 1
ATOM 516 C C . GLU A 1 68 ? 8.255 -6.495 -21.868 1.00 92.88 68 GLU A C 1
ATOM 518 O O . GLU A 1 68 ? 9.013 -7.072 -22.645 1.00 92.88 68 GLU A O 1
ATOM 523 N N . ILE A 1 69 ? 8.685 -5.982 -20.710 1.00 93.25 69 ILE A N 1
ATOM 524 C CA . ILE A 1 69 ? 10.097 -5.921 -20.297 1.00 93.25 69 ILE A CA 1
ATOM 525 C C . ILE A 1 69 ? 10.493 -7.127 -19.437 1.00 93.25 69 ILE A C 1
ATOM 527 O O . ILE A 1 69 ? 11.629 -7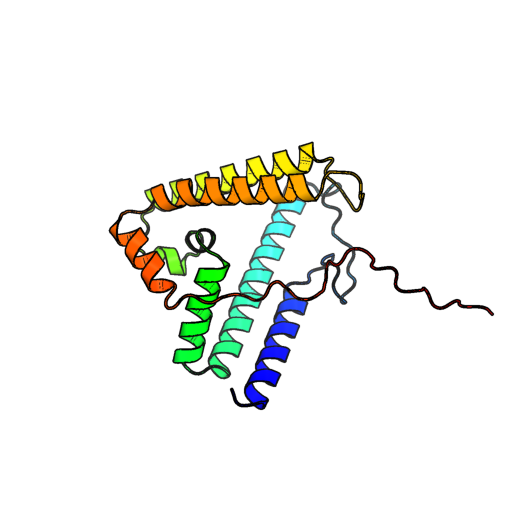.603 -19.492 1.00 93.25 69 ILE A O 1
ATOM 531 N N . LEU A 1 70 ? 9.595 -7.577 -18.562 1.00 93.62 70 LEU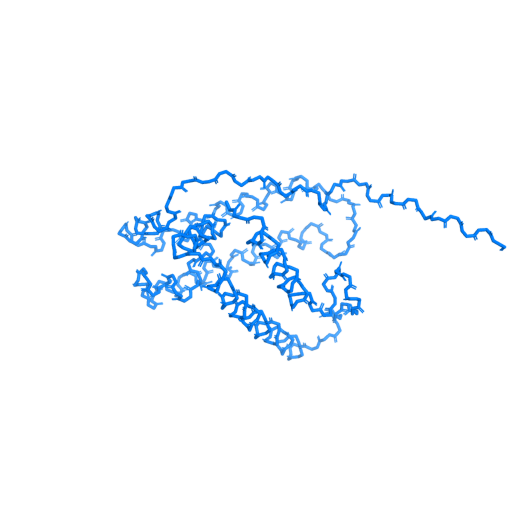 A N 1
ATOM 532 C CA . LEU A 1 70 ? 9.858 -8.597 -17.554 1.00 93.62 70 LEU A CA 1
ATOM 533 C C . LEU A 1 70 ? 9.430 -9.980 -18.044 1.00 93.62 70 LEU A C 1
ATOM 535 O O . LEU A 1 70 ? 8.331 -10.177 -18.553 1.00 93.62 70 LEU A O 1
ATOM 539 N N . LEU A 1 71 ? 10.281 -10.975 -17.797 1.00 93.56 71 LEU A N 1
ATOM 540 C CA . LEU A 1 71 ? 9.929 -12.377 -18.003 1.00 93.56 71 LEU A CA 1
ATOM 541 C C . LEU A 1 71 ? 8.817 -12.802 -17.023 1.00 93.56 71 LEU A C 1
ATOM 543 O O . LEU A 1 71 ? 8.728 -12.235 -15.929 1.00 93.56 71 LEU A O 1
ATOM 547 N N . PRO A 1 72 ? 8.031 -13.855 -17.326 1.00 93.75 72 PRO A N 1
ATOM 548 C CA . PRO A 1 72 ? 6.918 -14.281 -16.472 1.00 93.75 72 PRO A CA 1
ATOM 549 C C . PRO A 1 72 ? 7.293 -14.488 -14.995 1.00 93.75 72 PRO A C 1
ATOM 551 O O . PRO A 1 72 ? 6.613 -13.985 -14.107 1.00 93.75 72 PRO A O 1
ATOM 554 N N . HIS A 1 73 ? 8.433 -15.129 -14.717 1.00 92.88 73 HIS A N 1
ATOM 555 C CA . HIS A 1 73 ? 8.908 -15.341 -13.342 1.00 92.88 73 HIS A CA 1
ATOM 556 C C . HIS A 1 73 ? 9.358 -14.041 -12.643 1.00 92.88 73 HIS A C 1
ATOM 558 O O . HIS A 1 73 ? 9.315 -13.943 -11.418 1.00 92.88 73 HIS A O 1
ATOM 564 N N . GLN A 1 74 ? 9.800 -13.027 -13.399 1.00 93.31 74 GLN A N 1
ATOM 565 C CA . GLN A 1 74 ? 10.152 -11.711 -12.853 1.00 93.31 74 GLN A CA 1
ATOM 566 C C . GLN A 1 74 ? 8.893 -10.900 -12.534 1.00 93.31 74 GLN A C 1
ATOM 568 O O . GLN A 1 74 ? 8.865 -10.223 -11.508 1.00 93.31 74 GLN A O 1
ATOM 573 N N . MET A 1 75 ? 7.852 -11.008 -13.367 1.00 93.69 75 MET A N 1
ATOM 574 C CA . MET A 1 75 ? 6.529 -10.447 -13.079 1.00 93.69 75 MET A CA 1
ATOM 575 C C . MET A 1 75 ? 5.914 -11.082 -11.835 1.00 93.69 75 MET A C 1
ATOM 577 O O . MET A 1 75 ? 5.489 -10.364 -10.935 1.00 93.69 75 MET A O 1
ATOM 581 N N . GLU A 1 76 ? 5.940 -12.410 -11.729 1.00 93.75 76 GLU A N 1
ATOM 582 C CA . GLU A 1 76 ? 5.459 -13.117 -10.539 1.00 93.75 76 GLU A CA 1
ATOM 583 C C . GLU A 1 76 ? 6.214 -12.665 -9.284 1.00 93.75 76 GLU A C 1
ATOM 585 O O . GLU A 1 76 ? 5.611 -12.335 -8.260 1.00 93.75 76 GLU A O 1
ATOM 590 N N . ARG A 1 77 ? 7.547 -12.567 -9.370 1.00 95.81 77 ARG A N 1
ATOM 591 C CA . ARG A 1 77 ? 8.347 -12.069 -8.252 1.00 95.81 77 ARG A CA 1
ATOM 592 C C . ARG A 1 77 ? 8.006 -10.620 -7.905 1.00 95.81 77 ARG A C 1
ATOM 594 O O . ARG A 1 77 ? 7.972 -10.278 -6.727 1.00 95.81 77 ARG A O 1
ATOM 601 N N . LEU A 1 78 ? 7.750 -9.770 -8.895 1.00 93.69 78 LEU A N 1
ATOM 602 C CA . LEU A 1 78 ? 7.332 -8.391 -8.661 1.00 93.69 78 LEU A CA 1
ATOM 603 C C . LEU A 1 78 ? 5.970 -8.325 -7.953 1.00 93.69 78 LEU A C 1
ATOM 605 O O . LEU A 1 78 ? 5.814 -7.532 -7.027 1.00 93.69 78 LEU A O 1
ATOM 609 N N . GLU A 1 79 ? 5.012 -9.175 -8.329 1.00 92.88 79 GLU A N 1
ATOM 610 C CA . GLU A 1 79 ? 3.711 -9.275 -7.654 1.00 92.88 79 GLU A CA 1
ATOM 611 C C . GLU A 1 79 ? 3.865 -9.733 -6.195 1.00 92.88 79 GLU A C 1
ATOM 613 O O . GLU A 1 79 ? 3.305 -9.105 -5.296 1.00 92.88 79 GLU A O 1
ATOM 618 N N . GLN A 1 80 ? 4.698 -10.746 -5.936 1.00 96.00 80 GLN A N 1
ATOM 619 C CA . GLN A 1 80 ? 5.045 -11.196 -4.581 1.00 96.00 80 GLN A CA 1
ATOM 620 C C . GLN A 1 80 ? 5.661 -10.071 -3.735 1.00 96.00 80 GLN A C 1
ATOM 622 O O . GLN A 1 80 ? 5.260 -9.849 -2.594 1.00 96.00 80 GLN A O 1
ATOM 627 N N . LEU A 1 81 ? 6.625 -9.329 -4.292 1.00 95.25 81 LEU A N 1
ATOM 628 C CA . LEU A 1 81 ? 7.270 -8.209 -3.601 1.00 95.25 81 LEU A CA 1
ATOM 629 C C . LEU A 1 81 ? 6.288 -7.063 -3.336 1.00 95.25 81 LEU A C 1
ATOM 631 O O . LEU A 1 81 ? 6.297 -6.488 -2.250 1.00 95.25 81 LEU A O 1
ATOM 635 N N . SER A 1 82 ? 5.411 -6.761 -4.295 1.00 92.38 82 SER A N 1
ATOM 636 C CA . SER A 1 82 ? 4.334 -5.783 -4.119 1.00 92.38 82 SER A CA 1
ATOM 637 C C . SER A 1 82 ? 3.400 -6.190 -2.976 1.00 92.38 82 SER A C 1
AT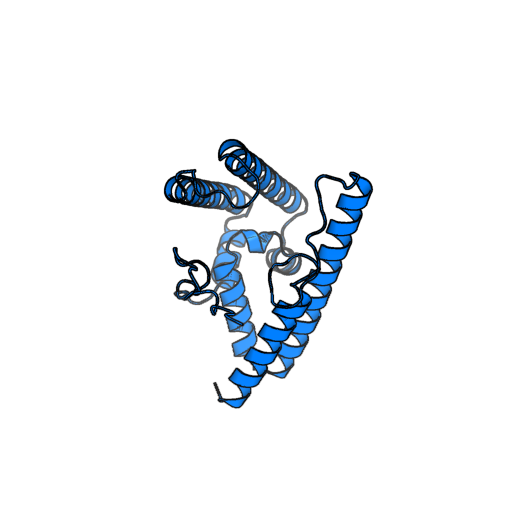OM 639 O O . SER A 1 82 ? 3.084 -5.368 -2.116 1.00 92.38 82 SER A O 1
ATOM 641 N N . LEU A 1 83 ? 3.026 -7.472 -2.896 1.00 95.12 83 LEU A N 1
ATOM 642 C CA . LEU A 1 83 ? 2.229 -8.012 -1.791 1.00 95.12 83 LEU A CA 1
ATOM 643 C C . LEU A 1 83 ? 2.947 -7.914 -0.443 1.00 95.12 83 LEU A C 1
ATOM 645 O O . LEU A 1 83 ? 2.334 -7.491 0.536 1.00 95.12 83 LEU A O 1
ATOM 649 N N . GLN A 1 84 ? 4.240 -8.239 -0.381 1.00 94.31 84 GLN A N 1
ATOM 650 C CA . GLN A 1 84 ? 5.033 -8.089 0.845 1.00 94.31 84 GLN A CA 1
ATOM 651 C C . GLN A 1 84 ? 5.128 -6.629 1.295 1.00 94.31 84 GLN A C 1
ATOM 653 O O . GLN A 1 84 ? 4.983 -6.344 2.480 1.00 94.31 84 GLN A O 1
ATOM 658 N N . GLN A 1 85 ? 5.331 -5.699 0.358 1.00 91.12 85 GLN A N 1
ATOM 659 C CA . GLN A 1 85 ? 5.445 -4.277 0.672 1.00 91.12 85 GLN A CA 1
ATOM 660 C C . GLN A 1 85 ? 4.105 -3.664 1.102 1.00 91.12 85 GLN A C 1
ATOM 662 O O . GLN A 1 85 ? 4.076 -2.798 1.976 1.00 91.12 85 GLN A O 1
ATOM 667 N N . ARG A 1 86 ? 2.995 -4.084 0.480 1.00 90.94 86 ARG A N 1
ATOM 668 C CA . ARG A 1 86 ? 1.645 -3.590 0.795 1.00 90.94 86 ARG A CA 1
ATOM 669 C C . ARG A 1 86 ? 1.062 -4.229 2.056 1.00 90.94 86 ARG A C 1
ATOM 671 O O . ARG A 1 86 ? 0.238 -3.598 2.715 1.00 90.94 86 ARG A O 1
ATOM 678 N N . GLY A 1 87 ? 1.449 -5.462 2.381 1.00 92.06 87 GLY A N 1
ATOM 679 C CA . GLY A 1 87 ? 0.888 -6.206 3.506 1.00 92.06 87 GLY A CA 1
ATOM 680 C C . GLY A 1 87 ? -0.637 -6.310 3.410 1.00 92.06 87 GLY A C 1
ATOM 681 O O . GLY A 1 87 ? -1.195 -6.441 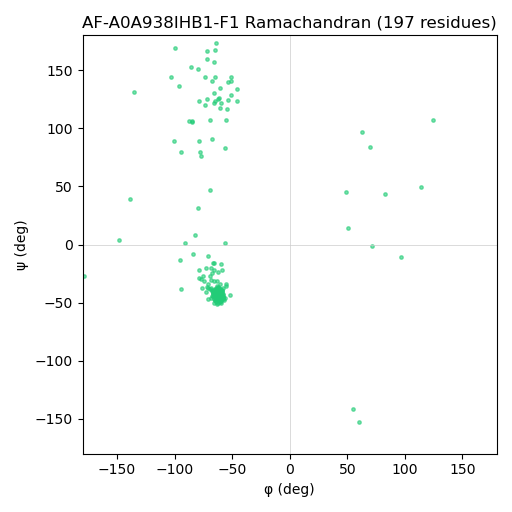2.321 1.00 92.06 87 GLY A O 1
ATOM 682 N N . VAL A 1 88 ? -1.331 -6.201 4.545 1.00 92.38 88 VAL A N 1
ATOM 683 C CA . VAL A 1 88 ? -2.801 -6.318 4.620 1.00 92.38 88 VAL A CA 1
ATOM 684 C C . VAL A 1 88 ? -3.554 -5.294 3.763 1.00 92.38 88 VAL A C 1
ATOM 686 O O . VAL A 1 88 ? -4.684 -5.553 3.363 1.00 92.38 88 VAL A O 1
ATOM 689 N N . ALA A 1 89 ? -2.935 -4.161 3.406 1.00 90.69 89 ALA A N 1
ATOM 690 C CA . ALA A 1 89 ? -3.548 -3.179 2.509 1.00 90.69 89 ALA A CA 1
ATOM 691 C C . ALA A 1 89 ? -3.756 -3.731 1.083 1.00 90.69 89 ALA A C 1
ATOM 693 O O . ALA A 1 89 ? -4.517 -3.168 0.295 1.00 90.69 89 ALA A O 1
ATOM 694 N N . ALA A 1 90 ? -3.099 -4.840 0.727 1.00 93.62 90 ALA A N 1
ATOM 695 C CA . ALA A 1 90 ? -3.375 -5.565 -0.509 1.00 93.62 90 ALA A CA 1
ATOM 696 C C . ALA A 1 90 ? -4.754 -6.244 -0.524 1.00 93.62 90 ALA A C 1
ATOM 698 O O . ALA A 1 90 ? -5.277 -6.503 -1.601 1.00 93.62 90 ALA A O 1
ATOM 699 N N . LEU A 1 91 ? -5.382 -6.485 0.631 1.00 94.62 91 LEU A N 1
ATOM 700 C CA . LEU A 1 91 ? -6.708 -7.115 0.714 1.00 94.62 91 LEU A CA 1
ATOM 701 C C . LEU A 1 91 ? -7.846 -6.199 0.237 1.00 94.62 91 LEU A C 1
ATOM 703 O O . LEU A 1 91 ? -8.969 -6.658 0.050 1.00 94.62 91 LEU A O 1
ATOM 707 N N . MET A 1 92 ? -7.558 -4.918 0.003 1.00 91.56 92 MET A N 1
ATOM 708 C CA . MET A 1 92 ? -8.476 -3.976 -0.644 1.00 91.56 92 MET A CA 1
ATOM 709 C C . MET A 1 92 ? -8.420 -4.044 -2.178 1.00 91.56 92 MET A C 1
ATOM 711 O O . MET A 1 92 ? -9.227 -3.409 -2.847 1.00 91.56 92 MET A O 1
ATOM 715 N N . ASP A 1 93 ? -7.467 -4.787 -2.743 1.00 90.94 93 ASP A N 1
ATOM 716 C CA . ASP A 1 93 ? -7.303 -4.948 -4.186 1.00 90.94 93 ASP A CA 1
ATOM 717 C C . ASP A 1 93 ? -8.319 -5.964 -4.740 1.00 90.94 93 ASP A C 1
ATOM 719 O O . ASP A 1 93 ? -8.306 -7.123 -4.304 1.00 90.94 93 ASP A O 1
ATOM 723 N N . PRO A 1 94 ? -9.164 -5.596 -5.722 1.00 91.38 94 PRO A N 1
ATOM 724 C CA . PRO A 1 94 ? -10.149 -6.511 -6.298 1.00 91.38 94 PRO A CA 1
ATOM 725 C C . PRO A 1 94 ? -9.541 -7.807 -6.852 1.00 91.38 94 PRO A C 1
ATOM 727 O O . PRO A 1 94 ? -10.157 -8.872 -6.754 1.00 91.38 94 PRO A O 1
ATOM 730 N N . ALA A 1 95 ? -8.320 -7.756 -7.399 1.00 91.12 95 ALA A N 1
ATOM 731 C CA . ALA A 1 95 ? -7.656 -8.941 -7.933 1.00 91.12 95 ALA A CA 1
ATOM 732 C C . ALA A 1 95 ? -7.254 -9.914 -6.814 1.00 91.12 95 ALA A C 1
ATOM 734 O O . ALA A 1 95 ? -7.389 -11.128 -6.969 1.00 91.12 95 ALA A O 1
ATOM 735 N N . ILE A 1 96 ? -6.804 -9.395 -5.669 1.00 95.19 96 ILE A N 1
ATOM 736 C CA . ILE A 1 96 ? -6.457 -10.211 -4.497 1.00 95.19 96 ILE A CA 1
ATOM 737 C C . ILE A 1 96 ? -7.714 -10.752 -3.825 1.00 95.19 96 ILE A C 1
ATOM 739 O O . ILE A 1 96 ? -7.756 -11.929 -3.476 1.00 95.19 96 ILE A O 1
ATOM 743 N N . GLN A 1 97 ? -8.762 -9.935 -3.718 1.00 96.00 97 GLN A N 1
ATOM 744 C CA . GLN A 1 97 ? -10.055 -10.380 -3.201 1.00 96.00 97 GLN A CA 1
ATOM 745 C C . GLN A 1 97 ? -10.634 -11.530 -4.026 1.00 96.00 97 GLN A C 1
ATOM 747 O O . GLN A 1 97 ? -11.131 -12.498 -3.458 1.00 96.00 97 GLN A O 1
ATOM 752 N N . THR A 1 98 ? -10.514 -11.451 -5.353 1.00 96.38 98 THR A N 1
ATOM 753 C CA . THR A 1 98 ? -10.937 -12.524 -6.260 1.00 96.38 98 THR A CA 1
ATOM 754 C C . THR A 1 98 ? -10.102 -13.787 -6.045 1.00 96.38 98 THR A C 1
ATOM 756 O O . THR A 1 98 ? -10.667 -14.859 -5.866 1.00 96.38 98 THR A O 1
ATOM 759 N N . LYS A 1 99 ? -8.764 -13.677 -5.980 1.00 95.50 99 LYS A N 1
ATOM 760 C CA . LYS A 1 99 ? -7.871 -14.828 -5.729 1.00 95.50 99 LYS A CA 1
ATOM 761 C C . LYS A 1 99 ? -8.139 -15.516 -4.382 1.00 95.50 99 LYS A C 1
ATOM 763 O O . LYS A 1 99 ? -7.987 -16.728 -4.281 1.00 95.50 99 LYS A O 1
ATOM 768 N N . LEU A 1 100 ? -8.533 -14.754 -3.361 1.00 97.31 100 LEU A N 1
ATOM 769 C CA . LEU A 1 100 ? -8.854 -15.258 -2.020 1.00 97.31 100 LEU A CA 1
ATOM 770 C C . LEU A 1 100 ? -10.332 -15.629 -1.835 1.00 97.31 100 LEU A C 1
ATOM 772 O O . LEU A 1 100 ? -10.722 -16.026 -0.736 1.00 97.31 100 LEU A O 1
ATOM 776 N N . ASN A 1 101 ? -11.161 -15.486 -2.874 1.00 97.25 101 ASN A N 1
ATOM 777 C CA . ASN A 1 101 ? -12.610 -15.685 -2.797 1.00 97.25 101 ASN A CA 1
ATOM 778 C C . ASN A 1 101 ? -13.241 -14.933 -1.608 1.00 97.25 101 ASN A C 1
ATOM 780 O O . ASN A 1 101 ? -14.021 -15.494 -0.838 1.00 97.25 101 ASN A O 1
ATOM 784 N N . ILE A 1 102 ? -12.855 -13.669 -1.413 1.00 97.44 102 ILE A N 1
ATOM 785 C CA . ILE A 1 102 ? -13.383 -12.831 -0.331 1.00 97.44 102 ILE A CA 1
ATOM 786 C C . ILE A 1 102 ? -14.876 -12.596 -0.567 1.00 97.44 102 ILE A C 1
ATOM 788 O O . ILE A 1 102 ? -15.282 -12.074 -1.608 1.00 97.44 102 ILE A O 1
ATOM 792 N N . THR A 1 103 ? -15.687 -12.962 0.421 1.00 97.75 103 THR A N 1
ATOM 793 C CA . THR A 1 103 ? -17.146 -12.799 0.369 1.00 97.75 103 THR A CA 1
ATOM 794 C C . THR A 1 103 ? -17.558 -11.332 0.495 1.00 97.75 103 THR A C 1
ATOM 796 O O . THR A 1 103 ? -16.815 -10.515 1.036 1.00 97.75 103 THR A O 1
ATOM 799 N N . GLU A 1 104 ? -18.772 -10.984 0.062 1.00 96.38 104 GLU A N 1
ATOM 800 C CA . GLU A 1 104 ? -19.311 -9.622 0.228 1.00 96.38 104 GLU A CA 1
ATOM 801 C C . GLU A 1 104 ? -19.357 -9.182 1.700 1.00 96.38 104 GLU A C 1
ATOM 803 O O . GLU A 1 104 ? -19.027 -8.042 2.027 1.00 96.38 104 GLU A O 1
ATOM 808 N N . GLU A 1 105 ? -19.671 -10.103 2.617 1.00 96.94 105 GLU A N 1
ATOM 809 C CA . GLU A 1 105 ? -19.639 -9.824 4.054 1.00 96.94 105 GLU A CA 1
ATOM 810 C C . GLU A 1 105 ? -18.222 -9.458 4.527 1.00 96.94 105 GLU A C 1
ATOM 812 O O . GLU A 1 105 ? -18.027 -8.489 5.267 1.00 96.94 105 GLU A O 1
ATOM 817 N N . GLN A 1 106 ? -17.213 -10.204 4.071 1.00 97.38 106 GLN A N 1
ATOM 818 C CA . GLN A 1 106 ? -15.818 -9.913 4.390 1.00 97.38 106 GLN A CA 1
ATOM 819 C C . GLN A 1 106 ? -15.355 -8.604 3.753 1.00 97.38 106 GLN A C 1
ATOM 821 O O . GLN A 1 106 ? -14.692 -7.824 4.431 1.00 97.38 106 GLN A O 1
ATOM 826 N N . LYS A 1 107 ? -15.743 -8.304 2.506 1.00 96.19 107 LYS A N 1
ATOM 827 C CA . LYS A 1 107 ? -15.447 -7.010 1.868 1.00 96.19 107 LYS A CA 1
ATOM 828 C C . LYS A 1 107 ? -15.970 -5.848 2.707 1.00 96.19 107 LYS A C 1
ATOM 830 O O . LYS A 1 107 ? -15.216 -4.913 2.970 1.00 96.19 107 LYS A O 1
ATOM 835 N N . GLY A 1 108 ? -17.209 -5.936 3.193 1.00 95.56 108 GLY A N 1
ATOM 836 C CA . GLY A 1 108 ? -17.787 -4.921 4.075 1.00 95.56 108 GLY A CA 1
ATOM 837 C C . GLY A 1 108 ? -17.019 -4.767 5.394 1.00 95.56 108 GLY A C 1
ATOM 838 O O . GLY A 1 108 ? -16.781 -3.649 5.850 1.00 95.56 108 GLY A O 1
ATOM 839 N N . LYS A 1 109 ? -16.568 -5.873 5.999 1.00 95.56 109 LYS A N 1
ATOM 840 C CA . LYS A 1 109 ? -15.727 -5.847 7.211 1.00 95.56 109 LYS A CA 1
ATOM 841 C C . LYS A 1 109 ? -14.343 -5.236 6.953 1.00 95.56 109 LYS A C 1
ATOM 843 O O . LYS A 1 109 ? -13.880 -4.433 7.758 1.00 95.56 109 LYS A O 1
ATOM 848 N N . LEU A 1 110 ? -13.710 -5.566 5.826 1.00 94.75 110 LEU A N 1
ATOM 849 C CA . LEU A 1 110 ? -12.423 -4.997 5.409 1.00 94.75 110 LEU A CA 1
ATOM 850 C C . LEU A 1 110 ? -12.528 -3.486 5.159 1.00 94.75 110 LEU A C 1
ATOM 852 O O . LEU A 1 110 ? -11.680 -2.729 5.629 1.00 94.75 110 LEU A O 1
ATOM 856 N N . GLN A 1 111 ? -13.590 -3.038 4.481 1.00 92.38 111 GLN A N 1
ATOM 857 C CA . GLN A 1 111 ? -13.867 -1.615 4.262 1.00 92.38 111 GLN A CA 1
ATOM 858 C C . GLN A 1 111 ? -14.023 -0.862 5.585 1.00 92.38 111 GLN A C 1
ATOM 860 O O . GLN A 1 111 ? -13.345 0.142 5.794 1.00 92.38 111 GLN A O 1
ATOM 865 N N . LYS A 1 112 ? -14.825 -1.387 6.518 1.00 92.56 112 LYS A N 1
ATOM 866 C CA . LYS A 1 112 ? -14.981 -0.787 7.852 1.00 92.56 112 LYS A CA 1
ATOM 867 C C . LYS A 1 112 ? -13.656 -0.701 8.609 1.00 92.56 112 LYS A C 1
ATOM 869 O O . LYS A 1 112 ? -13.324 0.357 9.137 1.00 92.56 112 LYS A O 1
ATOM 874 N N . ALA A 1 113 ? -12.854 -1.767 8.604 1.00 91.38 113 ALA A N 1
ATOM 875 C CA . ALA A 1 113 ? -11.535 -1.753 9.239 1.00 91.38 113 ALA A CA 1
ATOM 876 C C . ALA A 1 113 ? -10.614 -0.675 8.630 1.00 91.38 113 ALA A C 1
ATOM 878 O O . ALA A 1 113 ? -9.894 0.024 9.351 1.00 91.38 113 ALA A O 1
ATOM 879 N N . GLN A 1 114 ? -10.665 -0.491 7.308 1.00 87.69 114 GLN A N 1
ATOM 880 C CA . GLN A 1 114 ? -9.922 0.555 6.606 1.00 87.69 114 GLN A CA 1
ATOM 881 C C . GLN A 1 114 ? -10.417 1.964 6.975 1.00 87.69 114 GLN A C 1
ATOM 883 O O . GLN A 1 114 ? -9.602 2.868 7.186 1.00 87.69 114 GLN A O 1
ATOM 888 N N . GLU A 1 115 ? -11.730 2.172 7.069 1.00 90.06 115 GLU A N 1
ATOM 889 C CA . GLU A 1 115 ? -12.341 3.445 7.468 1.00 90.06 115 GLU A CA 1
ATOM 890 C C . GLU A 1 115 ? -11.975 3.829 8.904 1.00 90.06 115 GLU A C 1
ATOM 892 O O . GLU A 1 115 ? -11.550 4.961 9.143 1.00 90.06 115 GLU A O 1
ATOM 897 N N . GLU A 1 116 ? -12.044 2.881 9.840 1.00 90.25 116 GLU A N 1
ATOM 898 C CA . GLU A 1 116 ? -11.636 3.073 11.235 1.00 90.25 116 GLU A CA 1
ATOM 899 C C . GLU A 1 116 ? -10.151 3.425 11.346 1.00 90.25 116 GLU A C 1
ATOM 901 O O . GLU A 1 116 ? -9.772 4.373 12.038 1.00 90.25 116 GLU A O 1
ATOM 906 N N . THR A 1 117 ? -9.299 2.695 10.621 1.00 88.31 117 THR A N 1
ATOM 907 C CA . THR A 1 117 ? -7.860 2.981 10.537 1.00 88.31 117 THR A CA 1
ATOM 908 C C . THR A 1 117 ? -7.619 4.394 10.007 1.00 88.31 117 THR A C 1
ATOM 910 O O . THR A 1 117 ? -6.824 5.152 10.565 1.00 88.31 117 THR A O 1
ATOM 913 N N . SER A 1 118 ? -8.340 4.780 8.953 1.00 87.00 118 SER A N 1
ATOM 914 C CA . SER A 1 118 ? -8.238 6.105 8.339 1.00 87.00 118 SER A CA 1
ATOM 915 C C . SER A 1 118 ? -8.715 7.210 9.285 1.00 87.00 118 SER A C 1
ATOM 917 O O . SER A 1 118 ? -8.090 8.267 9.347 1.00 87.00 118 SER A O 1
ATOM 919 N N . ALA A 1 119 ? -9.782 6.974 10.053 1.00 89.44 119 ALA A N 1
ATOM 920 C CA . ALA A 1 119 ? -10.287 7.905 11.059 1.00 89.44 119 ALA A CA 1
ATOM 921 C C . ALA A 1 119 ? -9.273 8.124 12.190 1.00 89.44 119 ALA A C 1
ATOM 923 O O . ALA A 1 119 ? -8.919 9.270 12.463 1.00 89.44 119 ALA A O 1
ATOM 924 N N . LYS A 1 120 ? -8.722 7.045 12.762 1.00 89.25 120 LYS A N 1
ATOM 925 C CA . LYS A 1 120 ? -7.687 7.125 13.809 1.00 89.25 120 LYS A CA 1
ATOM 926 C C . LYS A 1 120 ? -6.415 7.810 13.308 1.00 89.25 120 LYS A C 1
ATOM 928 O O . LYS A 1 120 ? -5.792 8.579 14.034 1.00 89.25 120 LYS A O 1
ATOM 933 N N . MET A 1 121 ? -6.032 7.572 12.051 1.00 85.19 121 MET A N 1
ATOM 934 C CA . MET A 1 121 ? -4.913 8.286 11.432 1.00 85.19 121 MET A CA 1
ATOM 935 C C . MET A 1 121 ? -5.209 9.782 11.311 1.00 85.19 121 MET A C 1
ATOM 937 O O . MET A 1 121 ? -4.358 10.588 11.676 1.00 85.19 121 MET A O 1
ATOM 941 N N . ARG A 1 122 ? -6.404 10.174 10.846 1.00 84.38 122 ARG A N 1
ATOM 942 C CA . ARG A 1 122 ? -6.800 11.592 10.791 1.00 84.38 122 ARG A CA 1
ATOM 943 C C . ARG A 1 122 ? -6.753 12.245 12.169 1.00 84.38 122 ARG A C 1
ATOM 945 O O . ARG A 1 122 ? -6.183 13.322 12.283 1.00 84.38 122 ARG A O 1
ATOM 952 N N . GLU A 1 123 ? -7.280 11.585 13.195 1.00 86.62 123 GLU A N 1
ATOM 953 C CA . GLU A 1 123 ? -7.234 12.066 14.580 1.00 86.62 123 GLU A CA 1
ATOM 954 C C . GLU A 1 123 ? -5.790 12.239 15.070 1.00 86.62 123 GLU A C 1
ATOM 956 O O . GLU A 1 123 ? -5.436 13.301 15.577 1.00 86.62 123 GLU A O 1
ATOM 961 N N . LEU A 1 124 ? -4.922 11.247 14.831 1.00 83.62 124 LEU A N 1
ATOM 962 C CA . LEU A 1 124 ? -3.499 11.324 15.172 1.00 83.62 124 LEU A CA 1
ATOM 963 C C . LEU A 1 124 ? -2.814 12.524 14.497 1.00 83.62 124 LEU A C 1
ATOM 965 O O . LEU A 1 124 ? -2.023 13.220 15.130 1.00 83.62 124 LEU A O 1
ATOM 969 N N . PHE A 1 125 ? -3.113 12.779 13.220 1.00 78.69 125 PHE A N 1
ATOM 970 C CA . PHE A 1 125 ? -2.558 13.911 12.475 1.00 78.69 125 PHE A CA 1
ATOM 971 C C . PHE A 1 125 ? -3.135 15.264 12.913 1.00 78.69 125 PHE A C 1
ATOM 973 O O . PHE A 1 125 ? -2.395 16.244 12.951 1.00 78.69 125 PHE A O 1
ATOM 980 N N . GLN A 1 126 ? -4.423 15.336 13.250 1.00 79.69 126 GLN A N 1
ATOM 981 C CA . GLN A 1 126 ? -5.058 16.553 13.764 1.00 79.69 126 GLN A CA 1
ATOM 982 C C . GLN A 1 126 ? -4.531 16.896 15.163 1.00 79.69 126 GLN A C 1
ATOM 984 O O . GLN A 1 126 ? -4.112 18.029 15.395 1.00 79.69 126 GLN A O 1
ATOM 989 N N . GLY A 1 127 ? -4.450 15.907 16.059 1.00 71.38 127 GLY A N 1
ATOM 990 C CA . GLY A 1 127 ? -3.912 16.062 17.414 1.00 71.38 127 GLY A CA 1
ATOM 991 C C . GLY A 1 127 ? -2.415 16.387 17.457 1.00 71.38 127 GLY A C 1
ATOM 992 O O . GLY A 1 127 ? -1.941 16.980 18.420 1.00 71.38 127 GLY A O 1
ATOM 993 N N . ALA A 1 128 ? -1.673 16.063 16.396 1.00 68.44 128 ALA A N 1
ATOM 994 C CA . ALA A 1 128 ? -0.272 16.443 16.220 1.00 68.44 128 ALA A CA 1
ATOM 995 C C . ALA A 1 128 ? -0.066 17.877 15.675 1.00 68.44 128 ALA A C 1
ATOM 997 O O . ALA A 1 128 ? 1.064 18.232 15.337 1.00 68.44 128 ALA A O 1
ATOM 998 N N . GLY A 1 129 ? -1.126 18.693 15.577 1.00 58.38 129 GLY A N 1
ATOM 999 C CA . GLY A 1 129 ? -1.060 20.064 15.055 1.00 58.38 129 GLY A CA 1
ATOM 1000 C C . GLY A 1 129 ? -1.102 20.126 13.528 1.00 58.38 129 GLY A C 1
ATOM 1001 O O . GLY A 1 129 ? -0.307 20.829 12.911 1.00 58.38 129 GLY A O 1
ATOM 1002 N N . GLY A 1 130 ? -1.988 19.333 12.919 1.00 53.16 130 GLY A N 1
ATOM 1003 C CA . GLY A 1 130 ? -2.068 19.113 11.477 1.00 53.16 130 GLY A CA 1
ATOM 1004 C C . GLY A 1 130 ? -1.996 20.377 10.611 1.00 53.16 130 GLY A C 1
ATOM 1005 O O . GLY A 1 130 ? -2.716 21.344 10.829 1.00 53.16 130 GLY A O 1
ATOM 1006 N N . GLY A 1 131 ? -1.174 20.307 9.562 1.00 47.19 131 GLY A N 1
ATOM 1007 C CA . GLY A 1 131 ? -1.136 21.296 8.485 1.00 47.19 131 GLY A CA 1
ATOM 1008 C C . GLY A 1 131 ? 0.252 21.886 8.268 1.00 47.19 131 GLY A C 1
ATOM 1009 O O . GLY A 1 131 ? 0.718 22.699 9.047 1.00 47.19 131 GLY A O 1
ATOM 1010 N N . GLY A 1 132 ? 0.905 21.494 7.172 1.00 44.25 132 GLY A N 1
ATOM 1011 C CA . GLY A 1 132 ? 1.958 22.298 6.543 1.00 44.25 132 GLY A CA 1
ATOM 1012 C C . GLY A 1 132 ? 3.223 22.588 7.365 1.00 44.25 132 GLY A C 1
ATOM 1013 O O . GLY A 1 132 ? 3.328 23.591 8.052 1.00 44.25 132 GLY A O 1
ATOM 1014 N N . GLY A 1 133 ? 4.273 21.790 7.156 1.00 45.72 133 GLY A N 1
ATOM 1015 C CA . GLY A 1 133 ? 5.655 22.300 7.170 1.00 45.72 133 GLY A CA 1
ATOM 1016 C C . GLY A 1 133 ? 6.293 22.725 8.502 1.00 45.72 133 GLY A C 1
ATOM 1017 O O . GLY A 1 133 ? 7.471 23.071 8.489 1.00 45.72 133 GLY A O 1
ATOM 1018 N N . GLY A 1 134 ? 5.603 22.663 9.640 1.00 41.59 134 GLY A N 1
ATOM 1019 C CA . GLY A 1 134 ? 6.169 23.023 10.942 1.00 41.59 134 GLY A CA 1
ATOM 1020 C C . GLY A 1 134 ? 6.883 21.860 11.630 1.00 41.59 134 GLY A C 1
ATOM 1021 O O . GLY A 1 134 ? 6.248 20.956 12.167 1.00 41.59 134 GLY A O 1
ATOM 1022 N N . ALA A 1 135 ? 8.214 21.888 11.652 1.00 48.56 135 ALA A N 1
ATOM 1023 C CA . ALA A 1 135 ? 8.985 21.157 12.651 1.00 48.56 135 ALA A CA 1
ATOM 1024 C C . ALA A 1 135 ? 8.595 21.682 14.047 1.00 48.56 135 ALA A C 1
ATOM 1026 O O . ALA A 1 135 ? 8.791 22.860 14.328 1.00 48.56 135 ALA A O 1
ATOM 1027 N N . GLY A 1 136 ? 8.024 20.828 14.900 1.00 46.88 136 GLY A N 1
ATOM 1028 C CA . GLY A 1 136 ? 7.653 21.219 16.265 1.00 46.88 136 GLY A CA 1
ATOM 1029 C C . GLY A 1 136 ? 7.027 20.116 17.122 1.00 46.88 136 GLY A C 1
ATOM 1030 O O . GLY A 1 136 ? 7.195 20.132 18.334 1.00 46.88 136 GLY A O 1
ATOM 1031 N N . GLY A 1 137 ? 6.360 19.123 16.525 1.00 56.62 137 GLY A N 1
ATOM 1032 C CA . GLY A 1 137 ? 5.903 17.928 17.249 1.00 56.62 137 GLY A CA 1
ATOM 1033 C C . GLY A 1 137 ? 6.983 16.844 17.336 1.00 56.62 137 GLY A C 1
ATOM 1034 O O . GLY A 1 137 ? 7.823 16.745 16.437 1.00 56.62 137 GLY A O 1
ATOM 1035 N N . ASN A 1 138 ? 6.933 15.999 18.377 1.00 73.75 138 ASN A N 1
ATOM 1036 C CA . ASN A 1 138 ? 7.737 14.775 18.517 1.00 73.75 138 ASN A CA 1
ATOM 1037 C C . ASN A 1 138 ? 7.508 13.842 17.312 1.00 73.75 138 ASN A C 1
ATOM 1039 O O . ASN A 1 138 ? 6.711 12.903 17.355 1.00 73.75 138 ASN A O 1
ATOM 1043 N N . ARG A 1 139 ? 8.210 14.090 16.205 1.00 74.31 139 ARG A N 1
ATOM 1044 C CA . ARG A 1 139 ? 8.100 13.313 14.965 1.00 74.31 139 ARG A CA 1
ATOM 1045 C C . ARG A 1 139 ? 8.337 11.827 15.213 1.00 74.31 139 ARG A C 1
ATOM 1047 O O . ARG A 1 139 ? 7.689 10.995 14.591 1.00 74.31 139 ARG A O 1
ATOM 1054 N N . GLU A 1 140 ? 9.240 11.506 16.131 1.00 80.62 140 GLU A N 1
ATOM 1055 C CA . GLU A 1 140 ? 9.519 10.139 16.559 1.00 80.62 140 GLU A CA 1
ATOM 1056 C C . GLU A 1 140 ? 8.312 9.487 17.246 1.00 80.62 140 GLU A C 1
ATOM 1058 O O . GLU A 1 140 ? 7.923 8.378 16.888 1.00 80.62 140 GLU A O 1
ATOM 1063 N N . GLU A 1 141 ? 7.649 10.200 18.156 1.00 81.06 141 GLU A N 1
ATOM 1064 C CA . GLU A 1 141 ? 6.453 9.712 18.846 1.00 81.06 141 GLU A CA 1
ATOM 1065 C C . GLU A 1 141 ? 5.277 9.525 17.879 1.00 81.06 141 GLU A C 1
ATOM 1067 O O . GLU A 1 141 ? 4.575 8.519 17.943 1.00 81.06 141 GLU A O 1
ATOM 1072 N N . ILE A 1 142 ? 5.100 10.446 16.928 1.00 82.44 142 ILE A N 1
ATOM 1073 C CA . ILE A 1 142 ? 4.094 10.329 15.865 1.00 82.44 142 ILE A CA 1
ATOM 1074 C C . ILE A 1 142 ? 4.380 9.103 14.987 1.00 82.44 142 ILE A C 1
ATOM 1076 O O . ILE A 1 142 ? 3.473 8.322 14.705 1.00 82.44 142 ILE A O 1
ATOM 1080 N N . MET A 1 143 ? 5.636 8.891 14.580 1.00 81.88 143 MET A N 1
ATOM 1081 C CA . MET A 1 143 ? 6.027 7.719 13.785 1.00 81.88 143 MET A CA 1
ATOM 1082 C C . MET A 1 143 ? 5.830 6.412 14.564 1.00 81.88 143 MET A C 1
ATOM 1084 O O . MET A 1 143 ? 5.375 5.417 13.990 1.00 81.88 143 MET A O 1
ATOM 1088 N N . LYS A 1 144 ? 6.107 6.412 15.874 1.00 87.00 144 LYS A N 1
ATOM 1089 C CA . LYS A 1 144 ? 5.837 5.276 16.760 1.00 87.00 144 LYS A CA 1
ATOM 1090 C C . LYS A 1 144 ? 4.337 4.981 16.840 1.00 87.00 144 LYS A C 1
ATOM 1092 O O . LYS A 1 144 ? 3.939 3.860 16.536 1.00 87.00 144 LYS A O 1
ATOM 1097 N N . LYS A 1 145 ? 3.507 5.993 17.119 1.00 86.94 145 LYS A N 1
ATOM 1098 C CA . LYS A 1 145 ? 2.037 5.875 17.160 1.00 86.94 145 LYS A CA 1
ATOM 1099 C C . LYS A 1 145 ? 1.457 5.398 15.826 1.00 86.94 145 LYS A C 1
ATOM 1101 O O . LYS A 1 145 ? 0.587 4.535 15.815 1.00 86.94 145 LYS A O 1
ATOM 1106 N N . MET A 1 146 ? 1.974 5.876 14.690 1.00 85.81 146 MET A N 1
ATOM 1107 C CA . MET A 1 146 ? 1.579 5.360 13.370 1.00 85.81 146 MET A CA 1
ATOM 1108 C C . MET A 1 146 ? 1.935 3.888 13.186 1.00 85.81 146 MET A C 1
ATOM 1110 O O . MET A 1 146 ? 1.159 3.134 12.605 1.00 85.81 146 MET A O 1
ATOM 1114 N N . THR A 1 147 ? 3.116 3.479 13.643 1.00 86.88 147 THR A N 1
ATOM 1115 C CA . THR A 1 147 ? 3.560 2.085 13.539 1.00 86.88 147 THR A CA 1
ATOM 1116 C C . THR A 1 147 ? 2.692 1.173 14.401 1.00 86.88 147 THR A C 1
ATOM 1118 O O . THR A 1 147 ? 2.269 0.116 13.939 1.00 86.88 147 THR A O 1
ATOM 1121 N N . GLU A 1 148 ? 2.381 1.589 15.628 1.00 88.25 148 GLU A N 1
ATOM 1122 C CA . GLU A 1 148 ? 1.483 0.867 16.534 1.00 88.25 148 GLU A CA 1
ATOM 1123 C C . GLU A 1 148 ? 0.068 0.760 15.960 1.00 88.25 148 GLU A C 1
ATOM 1125 O O . GLU A 1 148 ? -0.494 -0.333 15.914 1.00 88.25 148 GLU A O 1
ATOM 1130 N N . LEU A 1 149 ? -0.477 1.861 15.435 1.00 88.88 149 LEU A N 1
ATOM 1131 C CA . LEU A 1 149 ? -1.790 1.884 14.795 1.00 88.88 149 LEU A CA 1
ATOM 1132 C C . LEU A 1 149 ? -1.842 0.959 13.576 1.00 88.88 149 LEU A C 1
ATOM 1134 O O . LEU A 1 149 ? -2.807 0.210 13.428 1.00 88.88 149 LEU A O 1
ATOM 1138 N N . ARG A 1 150 ? -0.804 0.956 12.728 1.00 85.50 150 ARG A N 1
ATOM 1139 C CA . ARG A 1 150 ? -0.708 0.025 11.591 1.00 85.50 150 ARG A CA 1
ATOM 1140 C C . ARG A 1 150 ? -0.724 -1.429 12.053 1.00 85.50 150 ARG A C 1
ATOM 1142 O O . ARG A 1 150 ? -1.557 -2.185 11.571 1.00 85.50 150 ARG A O 1
ATOM 1149 N N . LYS A 1 151 ? 0.110 -1.795 13.032 1.00 87.06 151 LYS A N 1
ATOM 1150 C CA . LYS A 1 151 ? 0.148 -3.161 13.587 1.00 87.06 151 LYS A CA 1
ATOM 1151 C C . LYS A 1 151 ? -1.189 -3.584 14.199 1.00 87.06 151 LYS A C 1
ATOM 1153 O O . LYS A 1 151 ? -1.636 -4.708 13.993 1.00 87.06 151 LYS A O 1
ATOM 1158 N N . ALA A 1 152 ? -1.845 -2.686 14.932 1.00 86.56 152 ALA A N 1
ATOM 1159 C CA . ALA A 1 152 ? -3.161 -2.957 15.504 1.00 86.56 152 ALA A CA 1
ATOM 1160 C C . ALA A 1 152 ? -4.216 -3.188 14.409 1.00 86.56 152 ALA A C 1
ATOM 1162 O O . ALA A 1 152 ? -5.034 -4.102 14.507 1.00 86.56 152 ALA A O 1
ATOM 1163 N N . SER A 1 153 ? -4.161 -2.388 13.343 1.00 87.50 153 SER A N 1
ATOM 1164 C CA . SER A 1 153 ? -5.074 -2.499 12.201 1.00 87.50 153 SER A CA 1
ATOM 1165 C C . SER A 1 153 ? -4.828 -3.785 11.404 1.00 87.50 153 SER A C 1
ATOM 1167 O O . SER A 1 153 ? -5.782 -4.432 10.986 1.00 87.50 153 SER A O 1
ATOM 1169 N N . GLU A 1 154 ? -3.569 -4.210 11.259 1.00 87.94 154 GLU A N 1
ATOM 1170 C CA . GLU A 1 154 ? -3.196 -5.481 10.623 1.00 87.94 154 GLU A CA 1
ATOM 1171 C C . GLU A 1 154 ? -3.847 -6.690 11.298 1.00 87.94 154 GLU A C 1
ATOM 1173 O O . GLU A 1 154 ? -4.444 -7.520 10.612 1.00 87.94 154 GLU A O 1
ATOM 1178 N N . GLY A 1 155 ? -3.795 -6.767 12.632 1.00 86.38 155 GLY A N 1
ATOM 1179 C CA . GLY A 1 155 ? -4.433 -7.855 13.377 1.00 86.38 155 GLY A CA 1
ATOM 1180 C C . GLY A 1 155 ? -5.949 -7.905 13.168 1.00 86.38 155 GLY A C 1
ATOM 1181 O O . GLY A 1 155 ? -6.506 -8.976 12.931 1.00 86.38 155 GLY A O 1
ATOM 1182 N N . GLY A 1 156 ? -6.610 -6.742 13.188 1.00 86.94 156 GLY A N 1
ATOM 1183 C CA . GLY A 1 156 ? -8.052 -6.642 12.943 1.00 86.94 156 GLY A CA 1
ATOM 1184 C C . GLY A 1 156 ? -8.446 -7.055 11.524 1.00 86.94 156 GLY A C 1
ATOM 1185 O O . GLY A 1 156 ? -9.426 -7.771 11.342 1.00 86.94 156 GLY A O 1
ATOM 1186 N N . VAL A 1 157 ? -7.656 -6.660 10.523 1.00 91.12 157 VAL A N 1
ATOM 1187 C CA . VAL A 1 157 ? -7.897 -7.007 9.116 1.00 91.12 157 VAL A CA 1
ATOM 1188 C C . VAL A 1 157 ? -7.707 -8.506 8.863 1.00 91.12 157 VAL A C 1
ATOM 1190 O O . VAL A 1 157 ? -8.544 -9.122 8.207 1.00 91.12 157 VAL A O 1
ATOM 1193 N N . LEU A 1 158 ? -6.650 -9.117 9.407 1.00 91.50 158 LEU A N 1
ATOM 1194 C CA . LEU A 1 158 ? -6.413 -10.557 9.249 1.00 91.50 158 LEU A CA 1
ATOM 1195 C C . LEU A 1 158 ? -7.491 -11.405 9.935 1.00 91.50 158 LEU A C 1
ATOM 1197 O O . LEU A 1 158 ? -7.846 -12.456 9.414 1.00 91.50 158 LEU A O 1
ATOM 1201 N N . ALA A 1 159 ? -8.074 -10.933 11.041 1.00 92.44 159 ALA A N 1
ATOM 1202 C CA . ALA A 1 159 ? -9.165 -11.629 11.729 1.00 92.44 159 ALA A CA 1
ATOM 1203 C C . ALA A 1 159 ? -10.473 -11.705 10.913 1.00 92.44 159 ALA A C 1
ATOM 1205 O O . ALA A 1 159 ? -11.356 -12.496 11.243 1.00 92.44 159 ALA A O 1
ATOM 1206 N N . VAL A 1 160 ? -10.619 -10.898 9.854 1.00 95.88 160 VAL A N 1
ATOM 1207 C CA . VAL A 1 160 ? -11.753 -10.986 8.916 1.00 95.88 160 VAL A CA 1
ATOM 1208 C C . VAL A 1 160 ? -11.612 -12.189 7.978 1.00 95.88 160 VAL A C 1
ATOM 1210 O O . VAL A 1 160 ? -12.614 -12.711 7.478 1.00 95.88 160 VAL A O 1
ATOM 1213 N N . LEU A 1 161 ? -10.378 -12.623 7.722 1.00 96.12 161 LEU A N 1
ATOM 1214 C CA . LEU A 1 161 ? -10.087 -13.752 6.853 1.00 96.12 161 LEU A CA 1
ATOM 1215 C C . LEU A 1 161 ? -10.306 -15.075 7.587 1.00 96.12 161 LEU A C 1
ATOM 1217 O O . LEU A 1 161 ? -10.112 -15.194 8.795 1.00 96.12 161 LEU A O 1
ATOM 1221 N N . THR A 1 162 ? -10.662 -16.108 6.831 1.00 97.69 162 THR A N 1
ATOM 1222 C CA . THR A 1 162 ? -10.615 -17.481 7.336 1.00 97.69 162 THR A CA 1
ATOM 1223 C C . THR A 1 162 ? -9.165 -17.952 7.482 1.00 97.69 162 THR A C 1
ATOM 1225 O O . THR A 1 162 ? -8.229 -17.350 6.940 1.00 97.69 162 THR A O 1
ATOM 1228 N N . ALA A 1 163 ? -8.960 -19.070 8.184 1.00 96.62 163 ALA A N 1
ATOM 1229 C CA . ALA A 1 163 ? -7.639 -19.690 8.292 1.00 96.62 163 ALA A CA 1
ATOM 1230 C C . ALA A 1 163 ? -7.069 -20.065 6.909 1.00 96.62 163 ALA A C 1
ATOM 1232 O O . ALA A 1 163 ? -5.887 -19.847 6.644 1.00 96.62 163 ALA A O 1
ATOM 1233 N N . GLU A 1 164 ? -7.918 -20.563 6.006 1.00 96.69 164 GLU A N 1
ATOM 1234 C CA . GLU A 1 164 ? -7.531 -20.914 4.636 1.00 96.69 164 GLU A CA 1
ATOM 1235 C C . GLU A 1 164 ? -7.146 -19.681 3.814 1.00 96.69 164 GLU A C 1
ATOM 1237 O O . GLU A 1 164 ? -6.107 -19.683 3.159 1.00 96.69 164 GLU A O 1
ATOM 1242 N N . GLN A 1 165 ? -7.924 -18.598 3.898 1.00 97.88 165 GLN A N 1
ATOM 1243 C CA . GLN A 1 165 ? -7.619 -17.340 3.207 1.00 97.88 165 GLN A CA 1
ATOM 1244 C C . GLN A 1 165 ? -6.343 -16.688 3.735 1.00 97.88 165 GLN A C 1
ATOM 1246 O O . GLN A 1 165 ? -5.544 -16.183 2.951 1.00 97.88 165 GLN A O 1
ATOM 1251 N N . THR A 1 166 ? -6.126 -16.727 5.051 1.00 95.81 166 THR A N 1
ATOM 1252 C CA . THR A 1 166 ? -4.882 -16.245 5.666 1.00 95.81 166 THR A CA 1
ATOM 1253 C C . THR A 1 166 ? -3.690 -17.037 5.142 1.00 95.81 166 THR A C 1
ATOM 1255 O O . THR A 1 166 ? -2.707 -16.449 4.698 1.00 95.81 166 THR A O 1
ATOM 1258 N N . LYS A 1 167 ? -3.792 -18.372 5.115 1.00 95.94 167 LYS A N 1
ATOM 1259 C CA . LYS A 1 167 ? -2.737 -19.237 4.581 1.00 95.94 167 LYS A CA 1
ATOM 1260 C C . LYS A 1 167 ? -2.459 -18.944 3.103 1.00 95.94 167 LYS A C 1
ATOM 1262 O O . LYS A 1 167 ? -1.306 -18.734 2.741 1.00 95.94 167 LYS A O 1
ATOM 1267 N N . ALA A 1 168 ? -3.500 -18.855 2.277 1.00 96.81 168 ALA A N 1
ATOM 1268 C CA . ALA A 1 168 ? -3.366 -18.521 0.861 1.00 96.81 168 ALA A CA 1
ATOM 1269 C C . ALA A 1 168 ? -2.741 -17.129 0.656 1.00 96.81 168 ALA A C 1
ATOM 1271 O O . ALA A 1 168 ? -1.912 -16.939 -0.233 1.00 96.81 168 ALA A O 1
ATOM 1272 N N . PHE A 1 169 ? -3.089 -16.152 1.499 1.00 96.12 169 PHE A N 1
ATOM 1273 C CA . PHE A 1 169 ? -2.502 -14.816 1.457 1.00 96.12 169 PHE A CA 1
ATOM 1274 C C . PHE A 1 169 ? -1.004 -14.820 1.778 1.00 96.12 169 PHE A C 1
ATOM 1276 O O . PHE A 1 169 ? -0.238 -14.150 1.086 1.00 96.12 169 PHE A O 1
ATOM 1283 N N . GLU A 1 170 ? -0.569 -15.595 2.773 1.00 94.62 170 GLU A N 1
ATOM 1284 C CA . GLU A 1 170 ? 0.856 -15.757 3.080 1.00 94.62 170 GLU A CA 1
ATOM 1285 C C . GLU A 1 170 ? 1.610 -16.501 1.968 1.00 94.62 170 GLU A C 1
ATOM 1287 O O . GLU A 1 170 ? 2.704 -16.089 1.587 1.00 94.62 170 GLU A O 1
ATOM 1292 N N . GLU A 1 171 ? 1.017 -17.541 1.377 1.00 96.00 171 GLU A N 1
ATOM 1293 C CA . GLU A 1 171 ? 1.618 -18.266 0.249 1.00 96.00 171 GLU A CA 1
ATOM 1294 C C . GLU A 1 171 ? 1.813 -17.359 -0.977 1.00 96.00 171 GLU A C 1
ATOM 1296 O O . GLU A 1 171 ? 2.876 -17.385 -1.603 1.00 96.00 171 GLU A O 1
ATOM 1301 N N . MET A 1 172 ? 0.845 -16.482 -1.276 1.00 95.62 172 MET A N 1
ATOM 1302 C CA . MET A 1 172 ? 0.949 -15.512 -2.375 1.00 95.62 172 MET A CA 1
ATOM 1303 C C . MET A 1 172 ? 2.095 -14.505 -2.206 1.00 95.62 172 MET A C 1
ATOM 1305 O O . MET A 1 172 ? 2.564 -13.950 -3.201 1.00 95.62 172 MET A O 1
ATOM 1309 N N . LYS A 1 173 ? 2.571 -14.251 -0.981 1.00 94.94 173 LYS A N 1
ATOM 1310 C CA . LYS A 1 173 ? 3.731 -13.372 -0.752 1.00 94.94 173 LYS A CA 1
ATOM 1311 C C . LYS A 1 173 ? 5.042 -14.025 -1.183 1.00 94.94 173 LYS A C 1
ATOM 1313 O O . LYS A 1 173 ? 6.016 -13.313 -1.424 1.00 94.94 173 LYS A O 1
ATOM 1318 N N . GLY A 1 174 ? 5.092 -15.350 -1.309 1.00 95.62 174 GLY A N 1
ATOM 1319 C CA . GLY A 1 174 ? 6.292 -16.081 -1.703 1.00 95.62 174 GLY A CA 1
ATOM 1320 C C . GLY A 1 174 ? 7.469 -15.881 -0.739 1.00 95.62 174 GLY A C 1
ATOM 1321 O O . GLY A 1 174 ? 7.306 -15.621 0.450 1.00 95.62 174 GLY A O 1
ATOM 1322 N N . LYS A 1 175 ? 8.699 -16.014 -1.254 1.00 95.62 175 LYS A N 1
ATOM 1323 C CA . LYS A 1 175 ? 9.920 -15.927 -0.431 1.00 95.62 175 LYS A CA 1
ATOM 1324 C C . LYS A 1 175 ? 10.108 -14.525 0.148 1.00 95.62 175 LYS A C 1
ATOM 1326 O O . LYS A 1 175 ? 10.113 -13.559 -0.624 1.00 95.62 175 LYS A O 1
ATOM 1331 N N . ALA A 1 176 ? 10.349 -14.426 1.455 1.00 94.94 176 ALA A N 1
ATOM 1332 C CA . ALA A 1 176 ? 10.629 -13.165 2.139 1.00 94.94 176 ALA A CA 1
ATOM 1333 C C . ALA A 1 176 ? 11.744 -12.361 1.446 1.00 94.94 176 ALA A C 1
ATOM 1335 O O . ALA A 1 176 ? 12.688 -12.926 0.886 1.00 94.94 176 ALA A O 1
ATOM 1336 N N . PHE A 1 177 ? 11.605 -11.040 1.457 1.00 94.19 177 PHE A N 1
ATOM 1337 C CA . PHE A 1 177 ? 12.581 -10.107 0.917 1.00 94.19 177 PHE A CA 1
ATOM 1338 C C . PHE A 1 177 ? 12.803 -8.952 1.886 1.00 94.19 177 PHE A C 1
ATOM 1340 O O . PHE A 1 177 ? 11.854 -8.316 2.342 1.00 94.19 177 PHE A O 1
ATOM 1347 N N . GLU A 1 178 ? 14.067 -8.654 2.165 1.00 91.88 178 GLU A N 1
ATOM 1348 C CA . GLU A 1 178 ? 14.432 -7.492 2.962 1.00 91.88 178 GLU A CA 1
ATOM 1349 C C . GLU A 1 178 ? 14.503 -6.259 2.063 1.00 91.88 178 GLU A C 1
ATOM 1351 O O . GLU A 1 178 ? 15.420 -6.087 1.258 1.00 91.88 178 GLU A O 1
ATOM 1356 N N . PHE A 1 179 ? 13.506 -5.386 2.185 1.00 87.25 179 PHE A N 1
ATOM 1357 C CA . PHE A 1 179 ? 13.513 -4.110 1.486 1.00 87.25 179 PHE A CA 1
ATOM 1358 C C . PHE A 1 179 ? 14.547 -3.188 2.122 1.00 87.25 179 PHE A C 1
ATOM 1360 O O . PHE A 1 179 ? 14.492 -2.905 3.320 1.00 87.25 179 PHE A O 1
ATOM 1367 N N . SER A 1 180 ? 15.466 -2.664 1.311 1.00 81.62 180 SER A N 1
ATOM 1368 C CA . SER A 1 180 ? 16.337 -1.593 1.775 1.00 81.62 180 SER A CA 1
ATOM 1369 C C . SER A 1 180 ? 15.478 -0.389 2.176 1.00 81.62 180 SER A C 1
ATOM 1371 O O . SER A 1 180 ? 14.571 -0.013 1.421 1.00 81.62 180 SER A O 1
ATOM 1373 N N . PRO A 1 181 ? 15.748 0.241 3.335 1.00 69.38 181 PRO A N 1
ATOM 1374 C CA . PRO A 1 181 ? 15.108 1.496 3.689 1.00 69.38 181 PRO A CA 1
ATOM 1375 C C . PRO A 1 181 ? 15.265 2.476 2.524 1.00 69.38 181 PRO A C 1
ATOM 1377 O O . PRO A 1 181 ? 16.332 2.491 1.904 1.00 69.38 181 PRO A O 1
ATOM 1380 N N . PRO A 1 182 ? 14.243 3.283 2.196 1.00 56.34 182 PRO A N 1
ATOM 1381 C CA . PRO A 1 182 ? 14.346 4.244 1.109 1.00 56.34 182 PRO A CA 1
ATOM 1382 C C . PRO A 1 182 ? 15.560 5.149 1.342 1.00 56.34 182 PRO A C 1
ATOM 1384 O O . PRO A 1 182 ? 15.565 6.005 2.228 1.00 56.34 182 PRO A O 1
ATOM 1387 N N . GLN A 1 183 ? 16.610 4.934 0.551 1.00 47.12 183 GLN A N 1
ATOM 1388 C CA . GLN A 1 183 ? 17.831 5.722 0.596 1.00 47.12 183 GLN A CA 1
ATOM 1389 C C . GLN A 1 183 ? 17.502 7.121 0.058 1.00 47.12 183 GLN A C 1
ATOM 1391 O O . GLN A 1 183 ? 17.268 7.307 -1.130 1.00 47.12 183 GLN A O 1
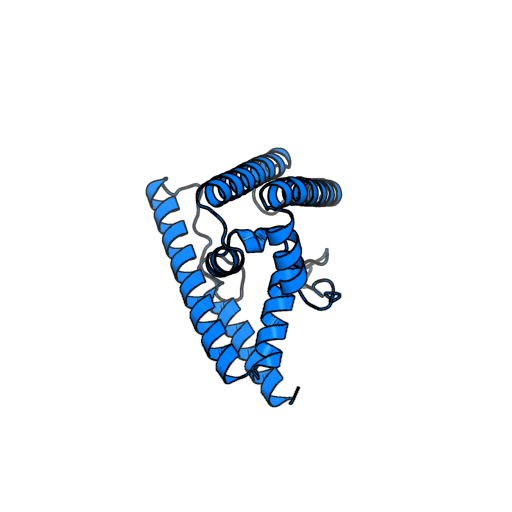ATOM 1396 N N . GLY A 1 184 ? 17.441 8.105 0.958 1.00 48.25 184 GLY A N 1
ATOM 1397 C CA . GLY A 1 184 ? 17.573 9.524 0.624 1.00 48.25 184 GLY A CA 1
ATOM 1398 C C . GLY A 1 184 ? 16.430 10.180 -0.164 1.00 48.25 184 GLY A C 1
ATOM 1399 O O . GLY A 1 184 ? 16.557 10.448 -1.353 1.00 48.25 184 GLY A O 1
ATOM 1400 N N . ARG A 1 185 ? 15.375 10.621 0.538 1.00 42.53 185 ARG A N 1
ATOM 1401 C CA . ARG A 1 185 ? 14.678 11.892 0.201 1.00 42.53 185 ARG A CA 1
ATOM 1402 C C . ARG A 1 185 ? 14.063 12.641 1.396 1.00 42.53 185 ARG A C 1
ATOM 1404 O O . ARG A 1 185 ? 13.450 13.683 1.206 1.00 42.53 185 ARG A O 1
ATOM 1411 N N . PHE A 1 186 ? 14.265 12.153 2.622 1.00 39.78 186 PHE A N 1
ATOM 1412 C CA . PHE A 1 186 ? 13.791 12.788 3.862 1.00 39.78 186 PHE A CA 1
ATOM 1413 C C . PHE A 1 186 ? 14.833 12.726 4.994 1.00 39.78 186 PHE A C 1
ATOM 1415 O O . PHE A 1 186 ? 14.486 12.511 6.154 1.00 39.78 186 PHE A O 1
ATOM 1422 N N . GLY A 1 187 ? 16.114 12.917 4.666 1.00 34.69 187 GLY A N 1
ATOM 1423 C CA . GLY A 1 187 ? 17.125 13.210 5.685 1.00 34.69 187 GLY A CA 1
ATOM 1424 C C . GLY A 1 187 ? 16.870 14.594 6.309 1.00 34.69 187 GLY A C 1
ATOM 1425 O O . GLY A 1 187 ? 16.459 15.508 5.587 1.00 34.69 187 GLY A O 1
ATOM 1426 N N . PRO A 1 188 ? 17.058 14.774 7.627 1.00 42.56 188 PRO A N 1
ATOM 1427 C CA . PRO A 1 188 ? 16.962 16.086 8.259 1.00 42.56 188 PRO A CA 1
ATOM 1428 C C . PRO A 1 188 ? 18.092 16.980 7.728 1.00 42.56 188 PRO A C 1
ATOM 1430 O O . PRO A 1 188 ? 19.259 16.624 7.840 1.00 42.56 188 PRO A O 1
ATOM 1433 N N . GLY A 1 189 ? 17.752 18.124 7.125 1.00 42.97 189 GLY A N 1
ATOM 1434 C CA . GLY A 1 189 ? 18.746 19.116 6.693 1.00 42.97 189 GLY A CA 1
ATOM 1435 C C . GLY A 1 189 ? 18.862 19.337 5.184 1.00 42.97 189 GLY A C 1
ATOM 1436 O O . GLY A 1 189 ? 19.964 19.391 4.650 1.00 42.97 189 GLY A O 1
ATOM 1437 N N . GLY A 1 190 ? 17.743 19.552 4.488 1.00 35.97 190 GLY A N 1
ATOM 1438 C CA . GLY A 1 190 ? 17.734 20.090 3.122 1.00 35.97 190 GLY A CA 1
ATOM 1439 C C . GLY A 1 190 ? 18.172 21.560 3.036 1.00 35.97 190 GLY A C 1
ATOM 1440 O O . GLY A 1 190 ? 17.504 22.349 2.379 1.00 35.97 190 GLY A O 1
ATOM 1441 N N . ASN A 1 191 ? 19.275 21.933 3.690 1.00 42.59 191 ASN A N 1
ATOM 1442 C CA . ASN A 1 191 ? 19.998 23.171 3.429 1.00 42.59 191 ASN A CA 1
ATOM 1443 C C . ASN A 1 191 ? 20.833 22.960 2.161 1.00 42.59 191 ASN A C 1
ATOM 1445 O O . ASN A 1 191 ? 22.024 22.664 2.223 1.00 42.59 191 ASN A O 1
ATOM 1449 N N . ARG A 1 192 ? 20.194 23.053 0.991 1.00 48.97 192 ARG A N 1
ATOM 1450 C CA . ARG A 1 192 ? 20.943 23.347 -0.233 1.00 48.97 192 ARG A CA 1
ATOM 1451 C C . ARG A 1 192 ? 21.312 24.831 -0.156 1.00 48.97 192 ARG A C 1
ATOM 1453 O O . ARG A 1 192 ? 20.383 25.635 -0.059 1.00 48.97 192 ARG A O 1
ATOM 1460 N N . PRO A 1 193 ? 22.603 25.210 -0.168 1.00 43.53 193 PRO A N 1
ATOM 1461 C CA . PRO A 1 193 ? 22.987 26.611 -0.252 1.00 43.53 193 PRO A CA 1
ATOM 1462 C C . PRO A 1 193 ? 22.303 27.226 -1.474 1.00 43.53 193 PRO A C 1
ATOM 1464 O O . PRO A 1 193 ? 22.419 26.694 -2.580 1.00 43.53 193 PRO A O 1
ATOM 1467 N N . ARG A 1 194 ? 21.548 28.311 -1.273 1.00 47.22 194 ARG A N 1
ATOM 1468 C CA . ARG A 1 194 ? 21.140 29.160 -2.393 1.00 47.22 194 ARG A CA 1
ATOM 1469 C C . ARG A 1 194 ? 22.437 29.697 -3.009 1.00 47.22 194 ARG A C 1
ATOM 1471 O O . ARG A 1 194 ? 23.247 30.226 -2.249 1.00 47.22 194 ARG A O 1
ATOM 1478 N N . PRO A 1 195 ? 22.683 29.546 -4.320 1.00 48.88 195 PRO A N 1
ATOM 1479 C CA . PRO A 1 195 ? 23.762 30.290 -4.944 1.00 48.88 195 PRO A CA 1
ATOM 1480 C C . PRO A 1 195 ? 23.468 31.781 -4.743 1.00 48.88 195 PRO A C 1
ATOM 1482 O O . PRO A 1 195 ? 22.382 32.249 -5.092 1.00 48.88 195 PRO A O 1
ATOM 1485 N N . ASN A 1 196 ? 24.405 32.484 -4.100 1.00 43.84 196 ASN A N 1
ATOM 1486 C CA . ASN A 1 196 ? 24.403 33.939 -4.014 1.00 43.84 196 ASN A CA 1
ATOM 1487 C C . ASN A 1 196 ? 24.340 34.468 -5.446 1.00 43.84 196 ASN A C 1
ATOM 1489 O O . ASN A 1 196 ? 25.246 34.209 -6.238 1.00 43.84 196 ASN A O 1
ATOM 1493 N N . ASN A 1 197 ? 23.261 35.164 -5.779 1.00 43.22 197 ASN A N 1
ATOM 1494 C CA . ASN A 1 197 ? 23.206 35.947 -6.997 1.00 43.22 197 ASN A CA 1
ATOM 1495 C C . ASN A 1 197 ? 23.615 37.369 -6.608 1.00 43.22 197 ASN A C 1
ATOM 1497 O O . ASN A 1 197 ? 22.757 38.207 -6.351 1.00 43.22 197 ASN A O 1
ATOM 1501 N N . ASP A 1 198 ? 24.924 37.584 -6.478 1.00 46.28 198 ASP A N 1
ATOM 1502 C CA . ASP A 1 198 ? 25.502 38.922 -6.408 1.00 46.28 198 ASP A CA 1
ATOM 1503 C C . ASP A 1 198 ? 25.717 39.417 -7.849 1.00 46.28 198 ASP A C 1
ATOM 1505 O O . ASP A 1 198 ? 26.620 38.954 -8.551 1.00 46.28 198 ASP A O 1
ATOM 1509 N N . GLN A 1 199 ? 24.853 40.337 -8.279 1.00 39.62 199 GLN A N 1
ATOM 1510 C CA . GLN A 1 199 ? 25.138 41.393 -9.255 1.00 39.62 199 GLN A CA 1
ATOM 1511 C C . GLN A 1 199 ? 24.564 42.697 -8.713 1.00 39.62 199 GLN A C 1
ATOM 1513 O O . GLN A 1 199 ? 23.391 42.673 -8.276 1.00 39.62 199 GLN A O 1
#

Foldseek 3Di:
DPVVLVVLLVVLVVQLVVLLPDQPNPDPPHHHDPPPVPDDPVRVVVVVVVSVVSNVVSVVVSLVSCPVSDDPVRNLLVQLVVCVVCPLVCCQPPVLCVVLVPDPVLNVQLVVLVVVLVVVLVVLCVVQVHDDDDDDGPVVVSVVVNVVSVVVSNVSSLVSGDPSSNVVSVVSSPDDDDDDDPPDDDDPDPPPPDPDPDD